Protein AF-0000000065770209 (afdb_homodimer)

Solvent-accessible surface area (backbone atoms only — not comparable to full-atom values): 9488 Å² total; per-residue (Å²): 124,59,68,25,22,40,38,38,41,38,32,55,50,50,65,96,37,58,35,55,63,48,49,41,53,53,37,51,76,58,67,29,21,33,38,28,30,70,43,94,86,52,30,37,40,33,39,41,34,35,47,39,68,48,50,34,50,50,54,34,45,60,64,46,53,40,90,75,30,47,51,38,35,38,40,39,37,54,46,73,54,78,81,84,52,90,46,56,42,79,48,127,125,59,68,25,22,40,39,37,40,38,32,56,50,51,63,95,37,57,36,54,62,48,49,42,52,53,36,49,73,59,66,29,22,32,38,28,30,70,45,95,86,54,30,37,38,36,40,41,33,35,46,40,68,47,49,34,50,50,52,34,44,60,62,46,53,41,91,76,28,47,51,38,34,38,40,39,35,54,45,74,54,77,80,84,54,92,46,55,43,78,50,128

Nearest PDB structures (foldseek):
  4ojh-assembly2_B  TM=9.919E-01  e=3.144E-13  Saccharolobus solfataricus P2
  4oj3-assembly1_A  TM=9.930E-01  e=3.572E-13  Saccharolobus solfataricus P2
  4oj3-assembly2_B  TM=9.935E-01  e=3.572E-13  Saccharolobus solfataricus P2
  4oj1-assembly1_A  TM=9.925E-01  e=6.341E-13  Saccharolobus solfataricus P2
  3br8-assembly1_A  TM=9.627E-01  e=1.986E-11  unclassified

Foldseek 3Di:
DDKWKKKKKWDFQQPPQCQQVQLQVLCVVLVKWWEWEADPVGIIMTIIIDDPVSVVVSVVQSCCTDPPTDTDDMDMDIGGHDVPTDGYYYDD/DDKWKKKKKWDFQQPPQCQQVQLQVLCVVLVKWWEWEADPVGIIMTIIIDDPVSVVVSVVQSCCTDPPTDTDDMDMDIGGHDVPTDGYYYDD

Secondary structure (DSSP, 8-state):
--EEEEEEEEEEE-SSS-HHHHHHHHHHHTT-EEEEEE-TTS-EEEEEEEEHHHHHHHHHHHTT-STT-EEEEEEEEEEE-----SSEEE--/--EEEEEEEEEEE-SSS-HHHHHHHHHHHTT-EEEEEE-TTS-EEEEEEEEHHHHHHHHHHHTT-STT-EEEEEEEEEEE-----SSEEE--

InterPro domains:
  IPR001792 Acylphosphatase-like domain [PF00708] (7-90)
  IPR001792 Acylphosphatase-like domain [PS51160] (5-92)
  IPR017968 Acylphosphatase, conserved site [PS00150] (10-20)
  IPR017968 Acylphosphatase, conserved site [PS00151] (34-50)
  IPR020456 Acylphosphatase [PR00112] (5-20)
  IPR020456 Acylphosphatase [PR00112] (26-51)
  IPR020456 Acylphosphatase [PTHR47268] (3-90)
  IPR036046 Acylphosphatase-like domain superfamily [SSF54975] (3-91)

pLDDT: mean 96.73, std 3.79, range [67.5, 98.88]

Radius of gyration: 15.88 Å; Cα contacts (8 Å, |Δi|>4): 467; chains: 2; bounding box: 40×44×35 Å

Sequence (184 aa):
MGLKQVQLFVRGRVQGVFFRASTQREAKRLGLTGWVKNRSDGSVEVLAEGEEDELKELIAWANRGPSAARVERVDVRWRGFSGDFFDFRITDMGLKQVQLFVRGRVQGVFFRASTQREAKRLGLTGWVKNRSDGSVEVLAEGEEDELKELIAWANRGPSAARVERVDVRWRGFSGDFFDFRITD

Structure (mmCIF, N/CA/C/O backbone):
data_AF-0000000065770209-model_v1
#
loop_
_entity.id
_entity.type
_entity.pdbx_description
1 polymer Acylphosphatase
#
loop_
_atom_site.group_PDB
_atom_site.id
_atom_site.type_symbol
_atom_site.label_atom_id
_atom_site.label_alt_id
_atom_site.label_comp_id
_atom_site.label_asym_id
_atom_site.label_entity_id
_atom_site.label_seq_id
_atom_site.pdbx_PDB_ins_code
_atom_site.Cartn_x
_atom_site.Cartn_y
_atom_site.Cartn_z
_atom_site.occupancy
_atom_site.B_iso_or_equiv
_atom_site.auth_seq_id
_atom_site.auth_comp_id
_atom_site.auth_asym_id
_atom_site.auth_atom_id
_atom_site.pdbx_PDB_model_num
ATOM 1 N N . MET A 1 1 ? -11.766 -12.016 7.473 1 67.5 1 MET A N 1
ATOM 2 C CA . MET A 1 1 ? -11.523 -11.375 6.184 1 67.5 1 MET A CA 1
ATOM 3 C C . MET A 1 1 ? -11.133 -12.406 5.125 1 67.5 1 MET A C 1
ATOM 5 O O . MET A 1 1 ? -10.594 -13.461 5.453 1 67.5 1 MET A O 1
ATOM 9 N N . GLY A 1 2 ? -11.672 -12.414 3.904 1 87.88 2 GLY A N 1
ATOM 10 C CA . GLY A 1 2 ? -11.758 -13.469 2.912 1 87.88 2 GLY A CA 1
ATOM 11 C C . GLY A 1 2 ? -10.539 -13.531 2.006 1 87.88 2 GLY A C 1
ATOM 12 O O . GLY A 1 2 ? -9.609 -12.734 2.146 1 87.88 2 GLY A O 1
ATOM 13 N N . LEU A 1 3 ? -10.492 -14.516 1.182 1 96.94 3 LEU A N 1
ATOM 14 C CA . LEU A 1 3 ? -9.445 -14.719 0.187 1 96.94 3 LEU A CA 1
ATOM 15 C C . LEU A 1 3 ? -9.484 -13.633 -0.878 1 96.94 3 LEU A C 1
ATOM 17 O O . LEU A 1 3 ? -10.555 -13.312 -1.403 1 96.94 3 LEU A O 1
ATOM 21 N N . LYS A 1 4 ? -8.305 -12.984 -1.125 1 97.38 4 LYS A N 1
ATOM 22 C CA . LYS A 1 4 ? -8.18 -11.922 -2.121 1 97.38 4 LYS A CA 1
ATOM 23 C C . LYS A 1 4 ? -6.879 -12.055 -2.906 1 97.38 4 LYS A C 1
ATOM 25 O O . LYS A 1 4 ? -6.105 -12.984 -2.682 1 97.38 4 LYS A O 1
ATOM 30 N N . GLN A 1 5 ? -6.805 -11.258 -3.889 1 98.19 5 GLN A N 1
ATOM 31 C CA . GLN A 1 5 ? -5.582 -11.109 -4.672 1 98.19 5 GLN A CA 1
ATOM 32 C C . GLN A 1 5 ? -5.16 -9.641 -4.754 1 98.19 5 GLN A C 1
ATOM 34 O O . GLN A 1 5 ? -6.008 -8.75 -4.863 1 98.19 5 GLN A O 1
ATOM 39 N N . VAL A 1 6 ? -3.857 -9.391 -4.715 1 98.38 6 VAL A N 1
ATOM 40 C CA . VAL A 1 6 ? -3.35 -8.039 -4.93 1 98.38 6 VAL A CA 1
ATOM 41 C C . VAL A 1 6 ? -2.254 -8.062 -5.992 1 98.38 6 VAL A C 1
ATOM 43 O O . VAL A 1 6 ? -1.478 -9.016 -6.074 1 98.38 6 VAL A O 1
ATOM 46 N N . GLN A 1 7 ? -2.254 -7.07 -6.754 1 98.75 7 GLN A N 1
ATOM 47 C CA . GLN A 1 7 ? -1.153 -6.766 -7.664 1 98.75 7 GLN A CA 1
ATOM 48 C C . GLN A 1 7 ? -0.414 -5.504 -7.23 1 98.75 7 GLN A C 1
ATOM 50 O O . GLN A 1 7 ? -1.026 -4.449 -7.055 1 98.75 7 GLN A O 1
ATOM 55 N N . LEU A 1 8 ? 0.867 -5.625 -6.992 1 98.69 8 LEU A N 1
ATOM 56 C CA . LEU A 1 8 ? 1.708 -4.516 -6.547 1 98.69 8 LEU A CA 1
ATOM 57 C C . LEU A 1 8 ? 2.715 -4.133 -7.625 1 98.69 8 LEU A C 1
ATOM 59 O O . LEU A 1 8 ? 3.285 -5 -8.289 1 98.69 8 LEU A O 1
ATOM 63 N N . PHE A 1 9 ? 2.91 -2.879 -7.805 1 98.5 9 PHE A N 1
ATOM 64 C CA . PHE A 1 9 ? 4.039 -2.342 -8.555 1 98.5 9 PHE A CA 1
ATOM 65 C C . PHE A 1 9 ? 4.906 -1.46 -7.664 1 98.5 9 PHE A C 1
ATOM 67 O O . PHE A 1 9 ? 4.449 -0.429 -7.164 1 98.5 9 PHE A O 1
ATOM 74 N N . VAL A 1 10 ? 6.133 -1.89 -7.477 1 98.56 10 VAL A N 1
ATOM 75 C CA . VAL A 1 10 ? 7.047 -1.219 -6.555 1 98.56 10 VAL A CA 1
ATOM 76 C C . VAL A 1 10 ? 8.141 -0.501 -7.344 1 98.56 10 VAL A C 1
ATOM 78 O O . VAL A 1 10 ? 8.773 -1.096 -8.219 1 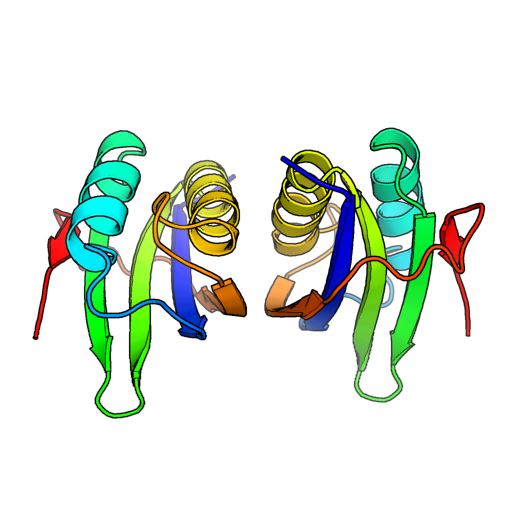98.56 10 VAL A O 1
ATOM 81 N N . ARG A 1 11 ? 8.352 0.817 -7.066 1 98.44 11 ARG A N 1
ATOM 82 C CA . ARG A 1 11 ? 9.352 1.63 -7.762 1 98.44 11 ARG A CA 1
ATOM 83 C C . ARG A 1 11 ? 10.32 2.268 -6.777 1 98.44 11 ARG A C 1
ATOM 85 O O . ARG A 1 11 ? 9.969 2.514 -5.621 1 98.44 11 ARG A O 1
ATOM 92 N N . GLY A 1 12 ? 11.508 2.711 -7.344 1 97.5 12 GLY A N 1
ATOM 93 C CA . GLY A 1 12 ? 12.641 3.23 -6.59 1 97.5 12 GLY A CA 1
ATOM 94 C C . GLY A 1 12 ? 13.93 2.484 -6.859 1 97.5 12 GLY A C 1
ATOM 95 O O . GLY A 1 12 ? 14.18 2.053 -7.984 1 97.5 12 GLY A O 1
ATOM 96 N N . ARG A 1 13 ? 14.805 2.469 -5.852 1 97 13 ARG A N 1
ATOM 97 C CA . ARG A 1 13 ? 15.938 1.55 -5.902 1 97 13 ARG A CA 1
ATOM 98 C C . ARG A 1 13 ? 15.523 0.152 -5.449 1 97 13 ARG A C 1
ATOM 100 O O . ARG A 1 13 ? 15.711 -0.207 -4.285 1 97 13 ARG A O 1
ATOM 107 N N . VAL A 1 14 ? 15.031 -0.616 -6.383 1 97.5 14 VAL A N 1
ATOM 108 C CA . VAL A 1 14 ? 14.398 -1.871 -5.992 1 97.5 14 VAL A CA 1
ATOM 109 C C . VAL A 1 14 ? 14.984 -3.021 -6.805 1 97.5 14 VAL A C 1
ATOM 111 O O . VAL A 1 14 ? 14.57 -4.172 -6.652 1 97.5 14 VAL A O 1
ATOM 114 N N . GLN A 1 15 ? 15.781 -2.695 -7.734 1 93.69 15 GLN A N 1
ATOM 115 C CA . GLN A 1 15 ? 16.547 -3.729 -8.43 1 93.69 15 GLN A CA 1
ATOM 116 C C . GLN A 1 15 ? 17.984 -3.752 -7.957 1 93.69 15 GLN A C 1
ATOM 118 O O . GLN A 1 15 ? 18.531 -2.725 -7.531 1 93.69 15 GLN A O 1
ATOM 123 N N . GLY A 1 16 ? 18.562 -5.023 -8.062 1 94.69 16 GLY A N 1
ATOM 124 C CA . GLY A 1 16 ? 19.938 -5.172 -7.602 1 94.69 16 GLY A CA 1
ATOM 125 C C . GLY A 1 16 ? 20.062 -5.207 -6.086 1 94.69 16 GLY A C 1
ATOM 126 O O . GLY A 1 16 ? 21.156 -5.047 -5.543 1 94.69 16 GLY A O 1
ATOM 127 N N . VAL A 1 17 ? 18.953 -5.363 -5.41 1 97.12 17 VAL A N 1
ATOM 128 C CA . VAL A 1 17 ? 18.953 -5.324 -3.953 1 97.12 17 VAL A CA 1
ATOM 129 C C . VAL A 1 17 ? 18.25 -6.555 -3.4 1 97.12 17 VAL A C 1
ATOM 131 O O . VAL A 1 17 ? 17.625 -6.492 -2.332 1 97.12 17 VAL A O 1
ATOM 134 N N . PHE A 1 18 ? 18.078 -7.684 -4.152 1 96.75 18 PHE A N 1
ATOM 135 C CA . PHE A 1 18 ? 17.484 -8.961 -3.775 1 96.75 18 PHE A CA 1
ATOM 136 C C . PHE A 1 18 ? 16 -8.781 -3.432 1 96.75 18 PHE A C 1
ATOM 138 O O . PHE A 1 18 ? 15.492 -9.438 -2.521 1 96.75 18 PHE A O 1
ATOM 145 N N . PHE A 1 19 ? 15.344 -7.887 -4.109 1 98.25 19 PHE A N 1
ATOM 146 C CA . PHE A 1 19 ? 13.938 -7.621 -3.834 1 98.25 19 PHE A CA 1
ATOM 147 C C . PHE A 1 19 ? 13.086 -8.852 -4.109 1 98.25 19 PHE A C 1
ATOM 149 O O . PHE A 1 19 ? 12.195 -9.188 -3.322 1 98.25 19 PHE A O 1
ATOM 156 N N . ARG A 1 20 ? 13.367 -9.484 -5.227 1 98.5 20 ARG A N 1
ATOM 157 C CA . ARG A 1 20 ? 12.57 -10.641 -5.6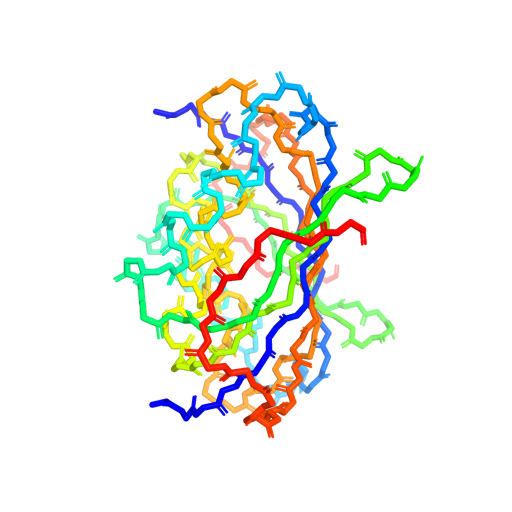13 1 98.5 20 ARG A CA 1
ATOM 158 C C . ARG A 1 20 ? 12.695 -11.766 -4.586 1 98.5 20 ARG A C 1
ATOM 160 O O . ARG A 1 20 ? 11.695 -12.32 -4.137 1 98.5 20 ARG A O 1
ATOM 167 N N . ALA A 1 21 ? 13.891 -12.062 -4.227 1 98.25 21 ALA A N 1
ATOM 168 C CA . ALA A 1 21 ? 14.125 -13.133 -3.268 1 98.25 21 ALA A CA 1
ATOM 169 C C . ALA A 1 21 ? 13.484 -12.82 -1.92 1 98.25 21 ALA A C 1
ATOM 171 O O . ALA A 1 21 ? 12.883 -13.695 -1.288 1 98.25 21 ALA A O 1
ATOM 172 N N . SER A 1 22 ? 13.609 -11.578 -1.46 1 98.5 22 SER A N 1
ATOM 173 C CA . SER A 1 22 ? 13.039 -11.148 -0.19 1 98.5 22 SER A CA 1
ATOM 174 C C . SER A 1 22 ? 11.516 -11.188 -0.23 1 98.5 22 SER A C 1
ATOM 176 O O . SER A 1 22 ? 10.875 -11.57 0.751 1 98.5 22 SER A O 1
ATOM 178 N N . THR A 1 23 ? 10.938 -10.734 -1.374 1 98.56 23 THR A N 1
ATOM 179 C CA . THR A 1 23 ? 9.492 -10.812 -1.546 1 98.56 23 THR A CA 1
ATOM 180 C C . THR A 1 23 ? 9.008 -12.25 -1.425 1 98.56 23 THR A C 1
ATOM 182 O O . THR A 1 23 ? 8.016 -12.523 -0.751 1 98.56 23 THR A O 1
ATOM 185 N N . GLN A 1 24 ? 9.711 -13.117 -2.068 1 98.75 24 GLN A N 1
ATOM 186 C CA . GLN A 1 24 ? 9.336 -14.531 -2.016 1 98.75 24 GLN A CA 1
ATOM 187 C C . GLN A 1 24 ? 9.359 -15.055 -0.583 1 98.75 24 GLN A C 1
ATOM 189 O O . GLN A 1 24 ? 8.43 -15.734 -0.15 1 98.75 24 GLN A O 1
ATOM 194 N N . ARG A 1 25 ? 10.383 -14.758 0.131 1 98.56 25 ARG A N 1
ATOM 195 C CA . ARG A 1 25 ? 10.508 -15.188 1.521 1 98.56 25 ARG A CA 1
ATOM 196 C C . ARG A 1 25 ? 9.352 -14.656 2.363 1 98.56 25 ARG A C 1
ATOM 198 O O . ARG A 1 25 ? 8.75 -15.406 3.135 1 98.56 25 ARG A O 1
ATOM 205 N N . GLU A 1 26 ? 9.07 -13.406 2.252 1 98.31 26 GLU A N 1
ATOM 206 C CA . GLU A 1 26 ? 7.996 -12.789 3.014 1 98.31 26 GLU A CA 1
ATOM 207 C C . GLU A 1 26 ? 6.645 -13.391 2.652 1 98.31 26 GLU A C 1
ATOM 209 O O . GLU A 1 26 ? 5.84 -13.703 3.533 1 98.31 26 GLU A O 1
ATOM 214 N N . ALA A 1 27 ? 6.391 -13.531 1.361 1 98.75 27 ALA A N 1
ATOM 215 C CA . ALA A 1 27 ? 5.125 -14.094 0.891 1 98.75 27 ALA A CA 1
ATOM 216 C C . ALA A 1 27 ? 4.926 -15.516 1.406 1 98.75 27 ALA A C 1
ATOM 218 O O . ALA A 1 27 ? 3.836 -15.867 1.86 1 98.75 27 ALA A O 1
ATOM 219 N N . LYS A 1 28 ? 5.918 -16.281 1.354 1 98.75 28 LYS A N 1
ATOM 220 C CA . LYS A 1 28 ? 5.836 -17.656 1.84 1 98.75 28 LYS A CA 1
ATOM 221 C C . LYS A 1 28 ? 5.617 -17.703 3.35 1 98.75 28 LYS A C 1
ATOM 223 O O . LYS A 1 28 ? 4.828 -18.5 3.848 1 98.75 28 LYS A O 1
ATOM 228 N N . ARG A 1 29 ? 6.309 -16.891 4.078 1 98.56 29 ARG A N 1
ATOM 229 C CA . ARG A 1 29 ? 6.125 -16.781 5.523 1 98.56 29 ARG A CA 1
ATOM 230 C C . ARG A 1 29 ? 4.668 -16.484 5.867 1 98.56 29 ARG A C 1
ATOM 232 O O . ARG A 1 29 ? 4.145 -17 6.859 1 98.56 29 ARG A O 1
ATOM 239 N N . LEU A 1 30 ? 4.031 -15.734 5.039 1 98.12 30 LEU A N 1
ATOM 240 C CA . LEU A 1 30 ? 2.658 -15.297 5.266 1 98.12 30 LEU A CA 1
ATOM 241 C C . LEU A 1 30 ? 1.661 -16.297 4.707 1 98.12 30 LEU A C 1
ATOM 243 O O . LEU A 1 30 ? 0.449 -16.125 4.852 1 98.12 30 LEU A O 1
ATOM 247 N N . GLY A 1 31 ? 2.184 -17.312 4.047 1 98.5 31 GLY A N 1
ATOM 248 C CA . GLY A 1 31 ? 1.323 -18.344 3.488 1 98.5 31 GLY A CA 1
ATOM 249 C C . GLY A 1 31 ? 0.642 -17.922 2.201 1 98.5 31 GLY A C 1
ATOM 250 O O . GLY A 1 31 ? -0.433 -18.422 1.866 1 98.5 31 GLY A O 1
ATOM 251 N N . LEU A 1 32 ? 1.213 -17.016 1.5 1 98.69 32 LEU A N 1
ATOM 252 C CA . LEU A 1 32 ? 0.624 -16.484 0.277 1 98.69 32 LEU A CA 1
ATOM 253 C C . LEU A 1 32 ? 1.167 -17.203 -0.949 1 98.69 32 LEU A C 1
ATOM 255 O O . LEU A 1 32 ? 2.266 -17.766 -0.909 1 98.69 32 LEU A O 1
ATOM 259 N N . THR A 1 33 ? 0.368 -17.172 -1.974 1 98.88 33 THR A N 1
ATOM 260 C CA . THR A 1 33 ? 0.79 -17.734 -3.254 1 98.88 33 THR A CA 1
ATOM 261 C C . THR A 1 33 ? 0.801 -16.656 -4.336 1 98.88 33 THR A C 1
ATOM 263 O O . THR A 1 33 ? 0.253 -15.57 -4.141 1 98.88 33 THR A O 1
ATOM 266 N N . GLY A 1 34 ? 1.497 -16.891 -5.477 1 98.81 34 GLY A N 1
ATOM 267 C CA . GLY A 1 34 ? 1.629 -15.914 -6.543 1 98.81 34 GLY A CA 1
ATOM 268 C C . GLY A 1 34 ? 3.031 -15.836 -7.117 1 98.81 34 GLY A C 1
ATOM 269 O O . GLY A 1 34 ? 3.707 -16.859 -7.254 1 98.81 34 GLY A O 1
ATOM 270 N N . TRP A 1 35 ? 3.432 -14.594 -7.535 1 98.88 35 TRP A N 1
ATOM 271 C CA . TRP A 1 35 ? 4.766 -14.477 -8.117 1 98.88 35 TRP A CA 1
ATOM 272 C C . TRP A 1 35 ? 5.289 -13.047 -7.996 1 98.88 35 TRP A C 1
ATOM 274 O O . TRP A 1 35 ? 4.523 -12.125 -7.715 1 98.88 35 TRP A O 1
ATOM 284 N N . VAL A 1 36 ? 6.578 -12.93 -8.117 1 98.81 36 VAL A N 1
ATOM 285 C CA . VAL A 1 36 ? 7.27 -11.648 -8.188 1 98.81 36 VAL A CA 1
ATOM 286 C C . VAL A 1 36 ? 8.195 -11.625 -9.406 1 98.81 36 VAL A C 1
ATOM 288 O O . VAL A 1 36 ? 8.805 -12.641 -9.742 1 98.81 36 VAL A O 1
ATOM 291 N N . LYS A 1 37 ? 8.312 -10.531 -10.008 1 98.44 37 LYS A N 1
ATOM 292 C CA . LYS A 1 37 ? 9.227 -10.391 -11.141 1 98.44 37 LYS A CA 1
ATOM 293 C C . LYS A 1 37 ? 9.727 -8.953 -11.273 1 98.44 37 LYS A C 1
ATOM 295 O O . LYS A 1 37 ? 9.062 -8.016 -10.82 1 98.44 37 LYS A O 1
ATOM 300 N N . ASN A 1 38 ? 10.836 -8.805 -11.953 1 97.88 38 ASN A N 1
ATOM 301 C CA . ASN A 1 38 ? 11.32 -7.496 -12.375 1 97.88 38 ASN A CA 1
ATOM 302 C C . ASN A 1 38 ? 10.688 -7.07 -13.695 1 97.88 38 ASN A C 1
ATOM 304 O O . ASN A 1 38 ? 10.523 -7.887 -14.602 1 97.88 38 ASN A O 1
ATOM 308 N N . ARG A 1 39 ? 10.375 -5.824 -13.789 1 97.62 39 ARG A N 1
ATOM 309 C CA . ARG A 1 39 ? 9.883 -5.27 -15.039 1 97.62 39 ARG A CA 1
ATOM 310 C C . ARG A 1 39 ? 10.984 -4.527 -15.781 1 97.62 39 ARG A C 1
ATOM 312 O O . ARG A 1 39 ? 11.945 -4.051 -15.172 1 97.62 39 ARG A O 1
ATOM 319 N N . SER A 1 40 ? 10.758 -4.355 -17.094 1 96.06 40 SER A N 1
ATOM 320 C CA . SER A 1 40 ? 11.766 -3.713 -17.938 1 96.06 40 SER A CA 1
ATOM 321 C C . SER A 1 40 ? 11.867 -2.223 -17.625 1 96.06 40 SER A C 1
ATOM 323 O O . SER A 1 40 ? 12.883 -1.588 -17.938 1 96.06 40 SER A O 1
ATOM 325 N N . ASP A 1 41 ? 10.859 -1.676 -16.969 1 96.38 41 ASP A N 1
ATOM 326 C CA . ASP A 1 41 ? 10.867 -0.25 -16.656 1 96.38 41 ASP A CA 1
ATOM 327 C C . ASP A 1 41 ? 11.57 0.015 -15.328 1 96.38 41 ASP A C 1
ATOM 329 O O . ASP A 1 41 ? 11.555 1.139 -14.82 1 96.38 41 ASP A O 1
ATOM 333 N N . GLY A 1 42 ? 12.125 -0.992 -14.758 1 96.31 42 GLY A N 1
ATOM 334 C CA . GLY A 1 42 ? 12.898 -0.842 -13.531 1 96.31 42 GLY A CA 1
ATOM 335 C C . GLY A 1 42 ? 12.086 -1.119 -12.281 1 96.31 42 GLY A C 1
ATOM 336 O O . GLY A 1 42 ? 12.625 -1.098 -11.172 1 96.31 42 GLY A O 1
ATOM 337 N N . SER A 1 43 ? 10.812 -1.388 -12.406 1 97.62 43 SER A N 1
ATOM 338 C CA . SER A 1 43 ? 9.977 -1.675 -11.25 1 97.62 43 SER A CA 1
ATOM 339 C C . SER A 1 43 ? 9.938 -3.17 -10.945 1 97.62 43 SER A C 1
ATOM 341 O O . SER A 1 43 ? 10.438 -3.979 -11.734 1 97.62 43 SER A O 1
ATOM 343 N N . VAL A 1 44 ? 9.422 -3.451 -9.734 1 98.5 44 VAL A N 1
ATOM 344 C CA . VAL A 1 44 ? 9.117 -4.824 -9.344 1 98.5 44 VAL A CA 1
ATOM 345 C C . VAL A 1 44 ? 7.605 -5.027 -9.32 1 98.5 44 VAL A C 1
ATOM 347 O O . VAL A 1 44 ? 6.863 -4.191 -8.797 1 98.5 44 VAL A O 1
ATOM 350 N N . GLU A 1 45 ? 7.215 -6.066 -9.93 1 98.81 45 GLU A N 1
ATOM 351 C CA . GLU A 1 45 ? 5.801 -6.434 -9.93 1 98.81 45 GLU A CA 1
ATOM 352 C C . GLU A 1 45 ? 5.555 -7.668 -9.062 1 98.81 45 GLU A C 1
ATOM 354 O O . GLU A 1 45 ? 6.32 -8.633 -9.109 1 98.81 45 GLU A O 1
ATOM 359 N N . VAL A 1 46 ? 4.543 -7.633 -8.242 1 98.81 46 VAL A N 1
ATOM 360 C CA . VAL A 1 46 ? 4.148 -8.742 -7.387 1 98.81 46 VAL A CA 1
ATOM 361 C C . VAL A 1 46 ? 2.672 -9.07 -7.613 1 98.81 46 VAL A C 1
ATOM 363 O O . VAL A 1 46 ? 1.827 -8.172 -7.629 1 98.81 46 VAL A O 1
ATOM 366 N N . LEU A 1 47 ? 2.326 -10.312 -7.887 1 98.81 47 LEU A N 1
ATOM 367 C CA . LEU A 1 47 ? 0.967 -10.844 -7.812 1 98.81 47 LEU A CA 1
ATOM 368 C C . LEU A 1 47 ? 0.845 -11.883 -6.703 1 98.81 47 LEU A C 1
ATOM 370 O O . LEU A 1 47 ? 1.505 -12.922 -6.746 1 98.81 47 LEU A O 1
ATOM 374 N N . ALA A 1 48 ? 0.03 -11.531 -5.719 1 98.81 48 ALA A N 1
ATOM 375 C CA . ALA A 1 48 ? -0.087 -12.406 -4.555 1 98.81 48 ALA A CA 1
ATOM 376 C C . ALA A 1 48 ? -1.551 -12.656 -4.207 1 98.81 48 ALA A C 1
ATOM 378 O O . ALA A 1 48 ? -2.4 -11.789 -4.391 1 98.81 48 ALA A O 1
ATOM 379 N N . GLU A 1 49 ? -1.828 -13.781 -3.672 1 98.5 49 GLU A N 1
ATOM 380 C CA . GLU A 1 49 ? -3.188 -14.086 -3.236 1 98.5 49 GLU A CA 1
ATOM 381 C C . GLU A 1 49 ? -3.186 -14.922 -1.96 1 98.5 49 GLU A C 1
ATOM 383 O O . GLU A 1 49 ? -2.219 -15.633 -1.681 1 98.5 49 GLU A O 1
ATOM 388 N N . GLY A 1 50 ? -4.238 -14.781 -1.17 1 98.25 50 GLY A N 1
ATOM 389 C CA . GLY A 1 50 ? -4.434 -15.422 0.12 1 98.25 50 GLY A CA 1
ATOM 390 C C . GLY A 1 50 ? -5.367 -14.656 1.035 1 98.25 50 GLY A C 1
ATOM 391 O O . GLY A 1 50 ? -6.289 -13.984 0.567 1 98.25 50 GLY A O 1
ATOM 392 N N . GLU A 1 51 ? -5.184 -14.891 2.312 1 97.62 51 GLU A N 1
ATOM 393 C CA . GLU A 1 51 ? -6.02 -14.188 3.279 1 97.62 51 GLU A CA 1
ATOM 394 C C . GLU A 1 51 ? -5.738 -12.688 3.264 1 97.62 51 GLU A C 1
ATOM 396 O O . GLU A 1 51 ? -4.578 -12.266 3.229 1 97.62 51 GLU A O 1
ATOM 401 N N . GLU A 1 52 ? -6.809 -11.93 3.293 1 95.12 52 GLU A N 1
ATOM 402 C CA . GLU A 1 52 ? -6.746 -10.477 3.172 1 95.12 52 GLU A CA 1
ATOM 403 C C . GLU A 1 52 ? -5.75 -9.883 4.164 1 95.12 52 GLU A C 1
ATOM 405 O O . GLU A 1 52 ? -4.969 -9 3.812 1 95.12 52 GLU A O 1
ATOM 410 N N . ASP A 1 53 ? -5.75 -10.297 5.395 1 94.31 53 ASP A N 1
ATOM 411 C CA . ASP A 1 53 ? -4.871 -9.75 6.426 1 94.31 53 ASP A CA 1
ATOM 412 C C . ASP A 1 53 ? -3.404 -10.016 6.102 1 94.31 53 ASP A C 1
ATOM 414 O O . ASP A 1 53 ? -2.539 -9.188 6.379 1 94.31 53 ASP A O 1
ATOM 418 N N . GLU A 1 54 ? -3.135 -11.164 5.613 1 97.38 54 GLU A N 1
ATOM 419 C CA . GLU A 1 54 ? -1.771 -11.5 5.207 1 97.38 54 GLU A CA 1
ATOM 420 C C . GLU A 1 54 ? -1.333 -10.664 4.012 1 97.38 54 GLU A C 1
ATOM 422 O O . GLU A 1 54 ? -0.162 -10.297 3.9 1 97.38 54 GLU A O 1
ATOM 427 N N . LEU A 1 55 ? -2.287 -10.438 3.115 1 97.56 55 LEU A N 1
ATOM 428 C CA . LEU A 1 55 ? -1.981 -9.57 1.984 1 97.56 55 LEU A CA 1
ATOM 429 C C . LEU A 1 55 ? -1.646 -8.164 2.457 1 97.56 55 LEU A C 1
ATOM 431 O O . LEU A 1 55 ? -0.738 -7.523 1.922 1 97.56 55 LEU A O 1
ATOM 435 N N . LYS A 1 56 ? -2.318 -7.68 3.428 1 94.62 56 LYS A N 1
ATOM 436 C CA . LYS A 1 56 ? -2.033 -6.367 3.996 1 94.62 56 LYS A CA 1
ATOM 437 C C . LYS A 1 56 ? -0.635 -6.32 4.605 1 94.62 56 LYS A C 1
ATOM 439 O O . LYS A 1 56 ? 0.065 -5.312 4.496 1 94.62 56 LYS A O 1
ATOM 444 N N . GLU A 1 57 ? -0.292 -7.359 5.207 1 95.62 57 GLU A N 1
ATOM 445 C CA . GLU A 1 57 ? 1.06 -7.445 5.754 1 95.62 57 GLU A CA 1
ATOM 446 C C . GLU A 1 57 ? 2.107 -7.395 4.645 1 95.62 57 GLU A C 1
ATOM 448 O O . GLU A 1 57 ? 3.146 -6.75 4.797 1 95.62 57 GLU A O 1
ATOM 453 N N . LEU A 1 58 ? 1.859 -8.086 3.561 1 98 58 LEU A N 1
ATOM 454 C CA . LEU A 1 58 ? 2.787 -8.055 2.436 1 98 58 LEU A CA 1
ATOM 455 C C . LEU A 1 58 ? 2.902 -6.645 1.864 1 98 58 LEU A C 1
ATOM 457 O O . LEU A 1 58 ? 3.996 -6.203 1.503 1 98 58 LEU A O 1
ATOM 461 N N . ILE A 1 59 ? 1.742 -5.969 1.747 1 97.62 59 ILE A N 1
ATOM 462 C CA . ILE A 1 59 ? 1.724 -4.598 1.251 1 97.62 59 ILE A CA 1
ATOM 463 C C . ILE A 1 59 ? 2.578 -3.711 2.154 1 97.62 59 ILE A C 1
ATOM 465 O O . ILE A 1 59 ? 3.393 -2.922 1.67 1 97.62 59 ILE A O 1
ATOM 469 N N . ALA A 1 60 ? 2.393 -3.832 3.467 1 94.81 60 ALA A N 1
ATOM 470 C CA . ALA A 1 60 ? 3.189 -3.064 4.422 1 94.81 60 ALA A CA 1
ATOM 471 C C . ALA A 1 60 ? 4.68 -3.344 4.238 1 94.81 60 ALA A C 1
ATOM 473 O O . ALA A 1 60 ? 5.492 -2.418 4.219 1 94.81 60 ALA A O 1
ATOM 474 N N . TRP A 1 61 ? 5.043 -4.535 4.09 1 95.88 61 TRP A N 1
ATOM 475 C CA . TRP A 1 61 ? 6.434 -4.926 3.891 1 95.88 61 TRP A CA 1
ATOM 476 C C . TRP A 1 61 ? 6.988 -4.328 2.604 1 95.88 61 TRP A C 1
ATOM 478 O O . TRP A 1 61 ? 8.125 -3.84 2.578 1 95.88 61 TRP A O 1
ATOM 488 N N . ALA A 1 62 ? 6.188 -4.457 1.493 1 97.25 62 ALA A N 1
ATOM 489 C CA . ALA A 1 62 ? 6.629 -3.994 0.179 1 97.25 62 ALA A CA 1
ATOM 490 C C . ALA A 1 62 ? 6.965 -2.506 0.205 1 97.25 62 ALA A C 1
ATOM 492 O O . ALA A 1 62 ? 7.758 -2.027 -0.612 1 97.25 62 ALA A O 1
ATOM 493 N N . ASN A 1 63 ? 6.402 -1.737 1.108 1 94.44 63 ASN A N 1
ATOM 494 C CA . ASN A 1 63 ? 6.68 -0.312 1.252 1 94.44 63 ASN A CA 1
ATOM 495 C C . ASN A 1 63 ? 8.016 -0.068 1.952 1 94.44 63 ASN A C 1
ATOM 497 O O . ASN A 1 63 ? 8.516 1.056 1.96 1 94.44 63 ASN A O 1
ATOM 501 N N . ARG A 1 64 ? 8.594 -1.033 2.492 1 89.62 64 ARG A N 1
ATOM 502 C CA . ARG A 1 64 ? 9.938 -1.001 3.053 1 89.62 64 ARG A CA 1
ATOM 503 C C . ARG A 1 64 ? 10.938 -1.668 2.113 1 89.62 64 ARG A C 1
ATOM 505 O O . ARG A 1 64 ? 11.898 -1.032 1.664 1 89.62 64 ARG A O 1
ATOM 512 N N . GLY A 1 65 ? 10.531 -2.926 1.828 1 93.56 65 GLY A N 1
ATOM 513 C CA . GLY A 1 65 ? 11.43 -3.768 1.051 1 93.56 65 GLY A CA 1
ATOM 514 C C . GLY A 1 65 ? 12.602 -4.285 1.854 1 93.56 65 GLY A C 1
ATOM 515 O O . GLY A 1 65 ? 12.609 -4.199 3.084 1 93.56 65 GLY A O 1
ATOM 516 N N . PRO A 1 66 ? 13.531 -4.93 1.094 1 95.31 66 PRO A N 1
ATOM 517 C CA . PRO A 1 66 ? 14.75 -5.348 1.79 1 95.31 66 PRO A CA 1
ATOM 518 C C . PRO A 1 66 ? 15.602 -4.164 2.246 1 95.31 66 PRO A C 1
ATOM 520 O O . PRO A 1 66 ? 15.375 -3.031 1.817 1 95.31 66 PRO A O 1
ATOM 523 N N . SER A 1 67 ? 16.531 -4.453 3.111 1 92.69 67 SER A N 1
ATOM 524 C CA . SER A 1 67 ? 17.266 -3.414 3.811 1 92.69 67 SER A CA 1
ATOM 525 C C . SER A 1 67 ? 17.984 -2.496 2.828 1 92.69 67 SER A C 1
ATOM 527 O O . SER A 1 67 ? 18.125 -1.298 3.08 1 92.69 67 SER A O 1
ATOM 529 N N . ALA A 1 68 ? 18.453 -3.016 1.666 1 94.94 68 ALA A N 1
ATOM 530 C CA . ALA A 1 68 ? 19.219 -2.225 0.709 1 94.94 68 ALA A CA 1
ATOM 531 C C . ALA A 1 68 ? 18.297 -1.469 -0.245 1 94.94 68 ALA A C 1
ATOM 533 O O . ALA A 1 68 ? 18.766 -0.693 -1.083 1 94.94 68 ALA A O 1
ATOM 534 N N . ALA A 1 69 ? 17.031 -1.647 -0.074 1 96.5 69 ALA A N 1
ATOM 535 C CA . ALA A 1 69 ? 16.078 -1.034 -0.996 1 96.5 69 ALA A CA 1
ATOM 536 C C . ALA A 1 69 ? 15.695 0.374 -0.541 1 96.5 69 ALA A C 1
ATOM 538 O O . ALA A 1 69 ? 15.82 0.703 0.642 1 96.5 69 ALA A O 1
ATOM 539 N N . ARG A 1 70 ? 15.359 1.248 -1.41 1 95.38 70 ARG A N 1
ATOM 540 C CA . ARG A 1 70 ? 14.68 2.52 -1.191 1 95.38 70 ARG A CA 1
ATOM 541 C C . ARG A 1 70 ? 13.406 2.607 -2.021 1 95.38 70 ARG A C 1
ATOM 543 O O . ARG A 1 70 ? 13.453 2.922 -3.213 1 95.38 70 ARG A O 1
ATOM 550 N N . VAL A 1 71 ? 12.266 2.395 -1.366 1 97.06 71 VAL A N 1
ATOM 551 C CA . VAL A 1 71 ? 10.984 2.379 -2.061 1 97.06 71 VAL A CA 1
ATOM 552 C C . VAL A 1 71 ? 10.43 3.799 -2.148 1 97.06 71 VAL A C 1
ATOM 554 O O . VAL A 1 71 ? 10.312 4.492 -1.136 1 97.06 71 VAL A O 1
ATOM 557 N N . GLU A 1 72 ? 10.078 4.207 -3.35 1 97.12 72 GLU A N 1
ATOM 558 C CA . GLU A 1 72 ? 9.578 5.559 -3.586 1 97.12 72 GLU A CA 1
ATOM 559 C C . GLU A 1 72 ? 8.078 5.551 -3.877 1 97.12 72 GLU A C 1
ATOM 561 O O . GLU A 1 72 ? 7.383 6.527 -3.592 1 97.12 72 GLU A O 1
ATOM 566 N N . ARG A 1 73 ? 7.578 4.5 -4.477 1 97.69 73 ARG A N 1
ATOM 567 C CA . ARG A 1 73 ? 6.18 4.402 -4.875 1 97.69 73 ARG A CA 1
ATOM 568 C C . ARG A 1 73 ? 5.711 2.949 -4.883 1 97.69 73 ARG A C 1
ATOM 570 O O . ARG A 1 73 ? 6.445 2.059 -5.312 1 97.69 73 ARG A O 1
ATOM 577 N N . VAL A 1 74 ? 4.5 2.723 -4.461 1 98.38 74 VAL A N 1
ATOM 578 C CA . VAL A 1 74 ? 3.838 1.426 -4.574 1 98.38 74 VAL A CA 1
ATOM 579 C C . VAL A 1 74 ? 2.406 1.617 -5.07 1 98.38 74 VAL A C 1
ATOM 581 O O . VAL A 1 74 ? 1.62 2.342 -4.453 1 98.38 74 VAL A O 1
ATOM 584 N N . ASP A 1 75 ? 2.092 1.019 -6.156 1 98.12 75 ASP A N 1
ATOM 585 C CA . ASP A 1 75 ? 0.719 0.928 -6.641 1 98.12 75 ASP A CA 1
ATOM 586 C C . ASP A 1 75 ? 0.08 -0.398 -6.234 1 98.12 75 ASP A C 1
ATOM 588 O O . ASP A 1 75 ? 0.571 -1.468 -6.602 1 98.12 75 ASP A O 1
ATOM 592 N N . VAL A 1 76 ? -0.947 -0.294 -5.52 1 98.5 76 VAL A N 1
ATOM 593 C CA . VAL A 1 76 ? -1.654 -1.472 -5.027 1 98.5 76 VAL A CA 1
ATOM 594 C C . VAL A 1 76 ? -2.996 -1.605 -5.742 1 98.5 76 VAL A C 1
ATOM 596 O O . VAL A 1 76 ? -3.801 -0.671 -5.742 1 98.5 76 VAL A O 1
ATOM 599 N N . ARG A 1 77 ? -3.227 -2.754 -6.348 1 98.12 77 ARG A N 1
ATOM 600 C CA . ARG A 1 77 ? -4.512 -3.064 -6.973 1 98.12 77 ARG A CA 1
ATOM 601 C C . ARG A 1 77 ? -5.113 -4.332 -6.379 1 98.12 77 ARG A C 1
ATOM 603 O O . ARG A 1 77 ? -4.543 -5.418 -6.508 1 98.12 77 ARG A O 1
ATOM 610 N N . TRP A 1 78 ? -6.266 -4.188 -5.805 1 96.94 78 TRP A N 1
ATOM 611 C CA . TRP A 1 78 ? -6.977 -5.328 -5.234 1 96.94 78 TRP A CA 1
ATOM 612 C C . TRP A 1 78 ? -7.816 -6.035 -6.293 1 96.94 78 TRP A C 1
ATOM 614 O O . TRP A 1 78 ? -8.438 -5.383 -7.137 1 96.94 78 TRP A O 1
ATOM 624 N N . ARG A 1 79 ? -7.809 -7.324 -6.227 1 96.06 79 ARG A N 1
ATOM 625 C CA . ARG A 1 79 ? -8.547 -8.164 -7.164 1 96.06 79 ARG A CA 1
ATOM 626 C C . ARG A 1 79 ? -9.227 -9.328 -6.441 1 96.06 79 ARG A C 1
ATOM 628 O O . ARG A 1 79 ? -8.984 -9.547 -5.254 1 96.06 79 ARG A O 1
ATOM 635 N N . GLY A 1 80 ? -10.133 -9.961 -7.109 1 95.31 80 GLY A N 1
ATOM 636 C CA . GLY A 1 80 ? -10.711 -11.188 -6.59 1 95.31 80 GLY A CA 1
ATOM 637 C C . GLY A 1 80 ? -9.727 -12.352 -6.578 1 95.31 80 GLY A C 1
ATOM 638 O O . GLY A 1 80 ? -8.867 -12.445 -7.449 1 95.31 80 GLY A O 1
ATOM 639 N N . PHE A 1 81 ? -9.914 -13.211 -5.605 1 97.5 81 PHE A N 1
ATOM 640 C CA . PHE A 1 81 ? -9.102 -14.422 -5.508 1 97.5 81 PHE A CA 1
ATOM 641 C C . PHE A 1 81 ? -9.273 -15.289 -6.75 1 97.5 81 PHE A C 1
ATOM 643 O O . PHE A 1 81 ? -10.398 -15.586 -7.152 1 97.5 81 PHE A O 1
ATOM 650 N N . SER A 1 82 ? -8.141 -15.688 -7.348 1 97.44 82 SER A N 1
ATOM 651 C CA . SER A 1 82 ? -8.234 -16.516 -8.547 1 97.44 82 SER A CA 1
ATOM 652 C C . SER A 1 82 ? -8.086 -17.984 -8.219 1 97.44 82 SER A C 1
ATOM 654 O O . SER A 1 82 ? -8.711 -18.844 -8.859 1 97.44 82 SER A O 1
ATOM 656 N N . GLY A 1 83 ? -7.238 -18.297 -7.262 1 97.12 83 GLY A N 1
ATOM 657 C CA . GLY A 1 83 ? -6.941 -19.672 -6.914 1 97.12 83 GLY A CA 1
ATOM 658 C C . GLY A 1 83 ? -6.027 -20.359 -7.914 1 97.12 83 GLY A C 1
ATOM 659 O O . GLY A 1 83 ? -6.008 -21.578 -8.008 1 97.12 83 GLY A O 1
ATOM 660 N N . ASP A 1 84 ? -5.277 -19.516 -8.68 1 97.12 84 ASP A N 1
ATOM 661 C CA . ASP A 1 84 ? -4.516 -20.047 -9.805 1 97.12 84 ASP A CA 1
ATOM 662 C C . ASP A 1 84 ? -3.109 -20.453 -9.375 1 97.12 84 ASP A C 1
ATOM 664 O O . ASP A 1 84 ? -2.381 -21.078 -10.148 1 97.12 84 ASP A O 1
ATOM 668 N N . PHE A 1 85 ? -2.75 -20.219 -8.18 1 97.81 85 PHE A N 1
ATOM 669 C CA . PHE A 1 85 ? -1.368 -20.422 -7.766 1 97.81 85 PHE A CA 1
ATOM 670 C C . PHE A 1 85 ? -1.3 -21.406 -6.594 1 97.81 85 PHE A C 1
ATOM 672 O O . PHE A 1 85 ? -2.152 -21.375 -5.703 1 97.81 85 PHE A O 1
ATOM 679 N N . PHE A 1 86 ? -0.263 -22.156 -6.488 1 96.62 86 PHE A N 1
ATOM 680 C CA . PHE A 1 86 ? -0.108 -23.172 -5.441 1 96.62 86 PHE A CA 1
ATOM 681 C C . PHE A 1 86 ? 1.139 -22.891 -4.609 1 96.62 86 PHE A C 1
ATOM 683 O O . PHE A 1 86 ? 1.349 -23.531 -3.572 1 96.62 86 PHE A O 1
ATOM 690 N N . ASP A 1 87 ? 1.913 -22.031 -5.051 1 98.19 87 ASP A N 1
ATOM 691 C CA . ASP A 1 87 ? 3.109 -21.547 -4.363 1 98.19 87 ASP A CA 1
ATOM 692 C C . ASP A 1 87 ? 3.412 -20.109 -4.723 1 98.19 87 ASP A C 1
ATOM 694 O O . ASP A 1 87 ? 2.604 -19.438 -5.371 1 98.19 87 ASP A O 1
ATOM 698 N N . PHE A 1 88 ? 4.535 -19.562 -4.191 1 98.81 88 PHE A N 1
ATOM 699 C CA . PHE A 1 88 ? 5.004 -18.234 -4.555 1 98.81 88 PHE A CA 1
ATOM 700 C C . PHE A 1 88 ? 6.348 -18.312 -5.273 1 98.81 88 PHE A C 1
ATOM 702 O O . PHE A 1 88 ? 7.332 -18.781 -4.711 1 98.81 88 PHE A O 1
ATOM 709 N N . ARG A 1 89 ? 6.422 -17.812 -6.473 1 98.56 89 ARG A N 1
ATOM 710 C CA . ARG A 1 89 ? 7.617 -18.047 -7.281 1 98.56 89 ARG A CA 1
ATOM 711 C C . ARG A 1 89 ? 8.203 -16.734 -7.789 1 98.56 89 ARG A C 1
ATOM 713 O O . ARG A 1 89 ? 7.484 -15.742 -7.949 1 98.56 89 ARG A O 1
ATOM 720 N N . ILE A 1 90 ? 9.531 -16.688 -7.941 1 98.25 90 ILE A N 1
ATOM 721 C CA . ILE A 1 90 ? 10.18 -15.641 -8.727 1 98.25 90 ILE A CA 1
ATOM 722 C C . ILE A 1 90 ? 10.086 -15.977 -10.211 1 98.25 90 ILE A C 1
ATOM 724 O O . ILE A 1 90 ? 10.469 -17.062 -10.633 1 98.25 90 ILE A O 1
ATOM 728 N N . THR A 1 91 ? 9.445 -15.078 -10.961 1 95.94 91 THR A N 1
ATOM 729 C CA . THR A 1 91 ? 9.281 -15.406 -12.367 1 95.94 91 THR A CA 1
ATOM 730 C C . THR A 1 91 ? 9.945 -14.352 -13.25 1 95.94 91 THR A C 1
ATOM 732 O O . THR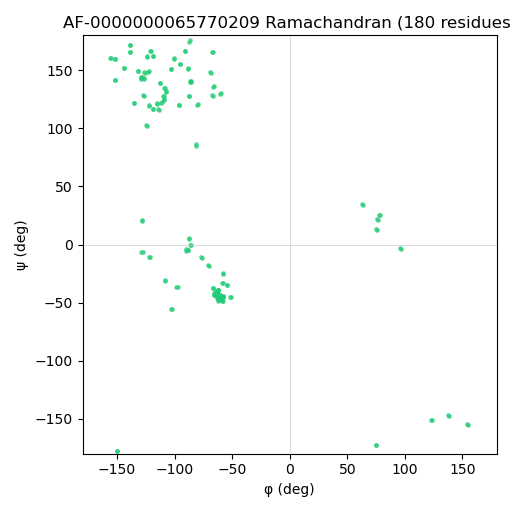 A 1 91 ? 10.359 -13.297 -12.758 1 95.94 91 THR A O 1
ATOM 735 N N . ASP A 1 92 ? 10.156 -14.562 -14.57 1 84.94 92 ASP A N 1
ATOM 736 C CA . ASP A 1 92 ? 10.859 -13.68 -15.5 1 84.94 92 ASP A CA 1
ATOM 737 C C . ASP A 1 92 ? 9.883 -12.742 -16.203 1 84.94 92 ASP A C 1
ATOM 739 O O . ASP A 1 92 ? 8.711 -13.078 -16.391 1 84.94 92 ASP A O 1
ATOM 743 N N . MET B 1 1 ? 13.727 3.158 12.453 1 68.19 1 MET B N 1
ATOM 744 C CA . MET B 1 1 ? 13.273 3.713 11.188 1 68.19 1 MET B CA 1
ATOM 745 C C . MET B 1 1 ? 12.805 5.156 11.359 1 68.19 1 MET B C 1
ATOM 747 O O . MET B 1 1 ? 12.375 5.547 12.445 1 68.19 1 MET B O 1
ATOM 751 N N . GLY B 1 2 ? 13.195 6.125 10.516 1 87.88 2 GLY B N 1
ATOM 752 C CA . GLY B 1 2 ? 13.195 7.57 10.688 1 87.88 2 GLY B CA 1
ATOM 753 C C . GLY B 1 2 ? 11.883 8.219 10.305 1 87.88 2 GLY B C 1
ATOM 754 O O . GLY B 1 2 ? 10.93 7.531 9.922 1 87.88 2 GLY B O 1
ATOM 755 N N . LEU B 1 3 ? 11.797 9.477 10.508 1 96.94 3 LEU B N 1
ATOM 756 C CA . LEU B 1 3 ? 10.641 10.297 10.156 1 96.94 3 LEU B CA 1
ATOM 757 C C . LEU B 1 3 ? 10.484 10.391 8.648 1 96.94 3 LEU B C 1
ATOM 759 O O . LEU B 1 3 ? 11.461 10.633 7.93 1 96.94 3 LEU B O 1
ATOM 763 N N . LYS B 1 4 ? 9.242 10.086 8.164 1 97.31 4 LYS B N 1
ATOM 764 C CA . LYS B 1 4 ? 8.93 10.141 6.734 1 97.31 4 LYS B CA 1
ATOM 765 C C . LYS B 1 4 ? 7.551 10.742 6.496 1 97.31 4 LYS B C 1
ATOM 767 O O . LYS B 1 4 ? 6.863 11.133 7.441 1 97.31 4 LYS B O 1
ATOM 772 N N . GLN B 1 5 ? 7.312 10.961 5.258 1 98.19 5 GLN B N 1
ATOM 773 C CA . GLN B 1 5 ? 5.996 11.383 4.797 1 98.19 5 GLN B CA 1
ATOM 774 C C . GLN B 1 5 ? 5.48 10.469 3.689 1 98.19 5 GLN B C 1
ATOM 776 O O . GLN B 1 5 ? 6.254 10.023 2.84 1 98.19 5 GLN B O 1
ATOM 781 N N . VAL B 1 6 ? 4.172 10.203 3.703 1 98.31 6 VAL B N 1
ATOM 782 C CA . VAL B 1 6 ? 3.561 9.461 2.607 1 98.31 6 VAL B CA 1
ATOM 783 C C . VAL B 1 6 ? 2.342 10.211 2.084 1 98.31 6 VAL B C 1
ATOM 785 O O . VAL B 1 6 ? 1.621 10.852 2.854 1 98.31 6 VAL B O 1
ATOM 788 N N . GLN B 1 7 ? 2.199 10.141 0.83 1 98.75 7 GLN B N 1
ATOM 789 C CA . GLN B 1 7 ? 0.973 10.562 0.161 1 98.75 7 GLN B CA 1
ATOM 790 C C . GLN B 1 7 ? 0.224 9.367 -0.418 1 98.75 7 GLN B C 1
ATOM 792 O O . GLN B 1 7 ? 0.793 8.578 -1.178 1 98.75 7 GLN B O 1
ATOM 797 N N . LEU B 1 8 ? -1.014 9.188 -0.014 1 98.69 8 LEU B N 1
ATOM 798 C CA . LEU B 1 8 ? -1.854 8.078 -0.457 1 98.69 8 LEU B CA 1
ATOM 799 C C . LEU B 1 8 ? -3.01 8.586 -1.313 1 98.69 8 LEU B C 1
ATOM 801 O O . LEU B 1 8 ? -3.609 9.617 -1.008 1 98.69 8 LEU B O 1
ATOM 805 N N . PHE B 1 9 ? -3.305 7.891 -2.359 1 98.5 9 PHE B N 1
ATOM 806 C CA . PHE B 1 9 ? -4.551 8.039 -3.1 1 98.5 9 PHE B CA 1
ATOM 807 C C . PHE B 1 9 ? -5.348 6.742 -3.086 1 98.5 9 PHE B C 1
ATOM 809 O O . PHE B 1 9 ? -4.891 5.723 -3.605 1 98.5 9 PHE B O 1
ATOM 816 N N . VAL B 1 10 ? -6.512 6.812 -2.492 1 98.56 10 VAL B N 1
ATOM 817 C CA . VAL B 1 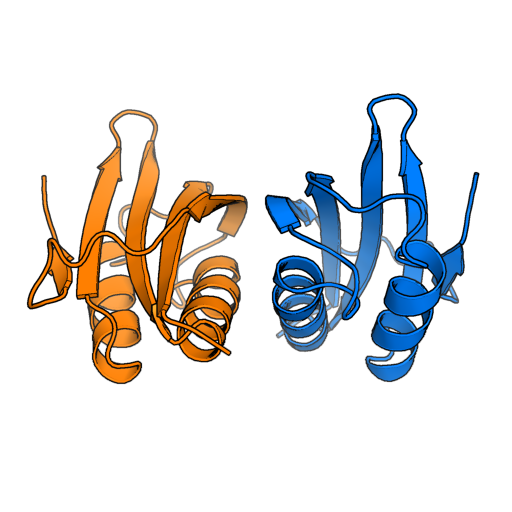10 ? -7.332 5.625 -2.291 1 98.56 10 VAL B CA 1
ATOM 818 C C . VAL B 1 10 ? -8.562 5.688 -3.199 1 98.56 10 VAL B C 1
ATOM 820 O O . VAL B 1 10 ? -9.266 6.699 -3.236 1 98.56 10 VAL B O 1
ATOM 823 N N . ARG B 1 11 ? -8.805 4.609 -3.977 1 98.44 11 ARG B N 1
ATOM 824 C CA . ARG B 1 11 ? -9.922 4.543 -4.91 1 98.44 11 ARG B CA 1
ATOM 825 C C . ARG B 1 11 ? -10.797 3.326 -4.637 1 98.44 11 ARG B C 1
ATOM 827 O O . ARG B 1 11 ? -10.32 2.316 -4.117 1 98.44 11 ARG B O 1
ATOM 834 N N . GLY B 1 12 ? -12.078 3.383 -5.207 1 97.69 12 GLY B N 1
ATOM 835 C CA . GLY B 1 12 ? -13.125 2.406 -4.973 1 97.69 12 GLY B CA 1
ATOM 836 C C . GLY B 1 12 ? -14.398 3.018 -4.414 1 97.69 12 GLY B C 1
ATOM 837 O O . GLY B 1 12 ? -14.766 4.137 -4.777 1 97.69 12 GLY B O 1
ATOM 838 N N . ARG B 1 13 ? -15.156 2.242 -3.633 1 97 13 ARG B N 1
ATOM 839 C CA . ARG B 1 13 ? -16.234 2.807 -2.822 1 97 13 ARG B CA 1
ATOM 840 C C . ARG B 1 13 ? -15.68 3.406 -1.53 1 97 13 ARG B C 1
ATOM 842 O O . ARG B 1 13 ? -15.672 2.746 -0.489 1 97 13 ARG B O 1
ATOM 849 N N . VAL B 1 14 ? -15.242 4.621 -1.609 1 97.44 14 VAL B N 1
ATOM 850 C CA . VAL B 1 14 ? -14.492 5.188 -0.493 1 97.44 14 VAL B CA 1
ATOM 851 C C . VAL B 1 14 ? -15.125 6.52 -0.077 1 97.44 14 VAL B C 1
ATOM 853 O O . VAL B 1 14 ? -14.633 7.184 0.838 1 97.44 14 VAL B O 1
ATOM 856 N N . GLN B 1 15 ? -16.062 6.949 -0.814 1 93.88 15 GLN B N 1
ATOM 857 C CA . GLN B 1 15 ? -16.859 8.102 -0.387 1 93.88 15 GLN B CA 1
ATOM 858 C C . GLN B 1 15 ? -18.219 7.676 0.128 1 93.88 15 GLN B C 1
ATOM 860 O O . GLN B 1 15 ? -18.766 6.652 -0.298 1 93.88 15 GLN B O 1
ATOM 865 N N . GLY B 1 16 ? -18.719 8.555 1.077 1 94.75 16 GLY B N 1
ATOM 866 C CA . GLY B 1 16 ? -20 8.227 1.672 1 94.75 16 GLY B CA 1
ATOM 867 C C . GLY B 1 16 ? -19.922 7.098 2.688 1 94.75 16 GLY B C 1
ATOM 868 O O . GLY B 1 16 ? -20.938 6.516 3.061 1 94.75 16 GLY B O 1
ATOM 869 N N . VAL B 1 17 ? -18.734 6.754 3.094 1 97.19 17 VAL B N 1
ATOM 870 C CA . VAL B 1 17 ? -18.547 5.629 4 1 97.19 17 VAL B CA 1
ATOM 871 C C . VAL B 1 17 ? -17.703 6.062 5.195 1 97.19 17 VAL B C 1
ATOM 873 O O . VAL B 1 17 ? -16.969 5.258 5.766 1 97.19 17 VAL B O 1
ATOM 876 N N . PHE B 1 18 ? -17.578 7.363 5.547 1 96.81 18 PHE B N 1
ATOM 877 C CA . PHE B 1 18 ? -16.859 7.953 6.672 1 96.81 18 PHE B CA 1
ATOM 878 C C . PHE B 1 18 ? -15.367 7.672 6.574 1 96.81 18 PHE B C 1
ATOM 880 O O . PHE B 1 18 ? -14.703 7.449 7.59 1 96.81 18 PHE B O 1
ATOM 887 N N . PHE B 1 19 ? -14.844 7.637 5.383 1 98.25 19 PHE B N 1
ATOM 888 C CA . PHE B 1 19 ? -13.43 7.34 5.18 1 98.25 19 PHE B CA 1
ATOM 889 C C . PHE B 1 19 ? -12.555 8.406 5.828 1 98.25 19 PHE B C 1
ATOM 891 O O . PHE B 1 19 ? -11.555 8.086 6.473 1 98.25 19 PHE B O 1
ATOM 898 N N . ARG B 1 20 ? -12.938 9.648 5.609 1 98.5 20 ARG B N 1
ATOM 899 C CA . ARG B 1 20 ? -12.133 10.742 6.137 1 98.5 20 ARG B CA 1
ATOM 900 C C . ARG B 1 20 ? -12.062 10.695 7.656 1 98.5 20 ARG B C 1
ATOM 902 O O . ARG B 1 20 ? -10.977 10.773 8.242 1 98.5 20 ARG B O 1
ATOM 909 N N . ALA B 1 21 ? -13.18 10.531 8.266 1 98.25 21 ALA B N 1
ATOM 910 C CA . ALA B 1 21 ? -13.227 10.5 9.719 1 98.25 21 ALA B CA 1
ATOM 911 C C . ALA B 1 21 ? -12.438 9.305 10.266 1 98.25 21 ALA B C 1
ATOM 913 O O . ALA B 1 21 ? -11.719 9.438 11.258 1 98.25 21 ALA B O 1
ATOM 914 N N . SER B 1 22 ? -12.594 8.156 9.641 1 98.5 22 SER B N 1
ATOM 915 C CA . SER B 1 22 ? -11.891 6.949 10.062 1 98.5 22 SER B CA 1
ATOM 916 C C . SER B 1 22 ? -10.383 7.094 9.875 1 98.5 22 SER B C 1
ATOM 918 O O . SER B 1 22 ? -9.602 6.637 10.711 1 98.5 22 SER B O 1
ATOM 920 N N . THR B 1 23 ? -9.977 7.695 8.719 1 98.62 23 THR B N 1
ATOM 921 C CA . THR B 1 23 ? -8.562 7.957 8.484 1 98.62 23 THR B CA 1
ATOM 922 C C . THR B 1 23 ? -7.984 8.836 9.594 1 98.62 23 THR B C 1
ATOM 924 O O . THR B 1 23 ? -6.898 8.555 10.109 1 98.62 23 THR B O 1
ATOM 927 N N . GLN B 1 24 ? -8.695 9.844 9.922 1 98.75 24 GLN B N 1
ATOM 928 C CA . GLN B 1 24 ? -8.234 10.742 10.969 1 98.75 24 GLN B CA 1
ATOM 929 C C . GLN B 1 24 ? -8.055 9.992 12.289 1 98.75 24 GLN B C 1
ATOM 931 O O . GLN B 1 24 ? -7.039 10.164 12.969 1 98.75 24 GLN B O 1
ATOM 936 N N . ARG B 1 25 ? -8.992 9.211 12.664 1 98.56 25 ARG B N 1
ATOM 937 C CA . ARG B 1 25 ? -8.922 8.43 13.891 1 98.56 25 ARG B CA 1
ATOM 938 C C . ARG B 1 25 ? -7.699 7.516 13.891 1 98.56 25 ARG B C 1
ATOM 940 O O . ARG B 1 25 ? -6.961 7.453 14.875 1 98.56 25 ARG B O 1
ATOM 947 N N . GLU B 1 26 ? -7.516 6.805 12.836 1 98.31 26 GLU B N 1
ATOM 948 C CA . GLU B 1 26 ? -6.387 5.887 12.719 1 98.31 26 GLU B CA 1
ATOM 949 C C . GLU B 1 26 ? -5.059 6.633 12.773 1 98.31 26 GLU B C 1
ATOM 951 O O . GLU B 1 26 ? -4.133 6.215 13.477 1 98.31 26 GLU B O 1
ATOM 956 N N . ALA B 1 27 ? -4.969 7.715 12.023 1 98.75 27 ALA B N 1
ATOM 957 C CA . ALA B 1 27 ? -3.74 8.508 11.984 1 98.75 27 ALA B CA 1
ATOM 958 C C . ALA B 1 27 ? -3.395 9.055 13.367 1 98.75 27 ALA B C 1
ATOM 960 O O . ALA B 1 27 ? -2.236 9 13.789 1 98.75 27 ALA B O 1
ATOM 961 N N . LYS B 1 28 ? -4.328 9.531 14.031 1 98.75 28 LYS B N 1
ATOM 962 C CA . LYS B 1 28 ? -4.105 10.07 15.375 1 98.75 28 LYS B CA 1
ATOM 963 C C . LYS B 1 28 ? -3.701 8.969 16.344 1 98.75 28 LYS B C 1
ATOM 965 O O . LYS B 1 28 ? -2.805 9.156 17.172 1 98.75 28 LYS B O 1
ATOM 970 N N . ARG B 1 29 ? -4.348 7.852 16.281 1 98.56 29 ARG B N 1
ATOM 971 C CA . ARG B 1 29 ? -3.992 6.699 17.109 1 98.56 29 ARG B CA 1
ATOM 972 C C . ARG B 1 29 ? -2.523 6.332 16.938 1 98.56 29 ARG B C 1
ATOM 974 O O . ARG B 1 29 ? -1.852 5.953 17.891 1 98.56 29 ARG B O 1
ATOM 981 N N . LEU B 1 30 ? -2.051 6.504 15.758 1 98.19 30 LEU B N 1
ATOM 982 C CA . LEU B 1 30 ? -0.689 6.121 15.406 1 98.19 30 LEU B CA 1
ATOM 983 C C . LEU B 1 30 ? 0.287 7.258 15.68 1 98.19 30 LEU B C 1
ATOM 985 O O . LEU B 1 30 ? 1.495 7.109 15.484 1 98.19 30 LEU B O 1
ATOM 989 N N . GLY B 1 31 ? -0.242 8.391 16.078 1 98.5 31 GLY B N 1
ATOM 990 C CA . GLY B 1 31 ? 0.601 9.531 16.391 1 98.5 31 GLY B CA 1
ATOM 991 C C . GLY B 1 31 ? 1.086 10.266 15.156 1 98.5 31 GLY B C 1
ATOM 992 O O . GLY B 1 31 ? 2.133 10.922 15.18 1 98.5 31 GLY B O 1
ATOM 993 N N . LEU B 1 32 ? 0.383 10.172 14.094 1 98.69 32 LEU B N 1
ATOM 994 C CA . LEU B 1 32 ? 0.778 10.789 12.836 1 98.69 32 LEU B CA 1
ATOM 995 C C . LEU B 1 32 ? 0.129 12.156 12.664 1 98.69 32 LEU B C 1
ATOM 997 O O . LEU B 1 32 ? -0.919 12.422 13.258 1 98.69 32 LEU B O 1
ATOM 1001 N N . THR B 1 33 ? 0.786 12.961 11.883 1 98.88 33 THR B N 1
ATOM 1002 C CA . THR B 1 33 ? 0.24 14.266 11.531 1 98.88 33 THR B CA 1
ATOM 1003 C C . THR B 1 33 ? 0.029 14.383 10.023 1 98.88 33 THR B C 1
ATOM 1005 O O . THR B 1 33 ? 0.538 13.562 9.258 1 98.88 33 THR B O 1
ATOM 1008 N N . GLY B 1 34 ? -0.799 15.352 9.562 1 98.81 34 GLY B N 1
ATOM 1009 C CA . GLY B 1 34 ? -1.119 15.508 8.148 1 98.81 34 GLY B CA 1
ATOM 1010 C C . GLY B 1 34 ? -2.586 15.812 7.902 1 98.81 34 GLY B C 1
ATOM 1011 O O . GLY B 1 34 ? -3.213 16.547 8.672 1 98.81 34 GLY B O 1
ATOM 1012 N N . TRP B 1 35 ? -3.107 15.312 6.738 1 98.88 35 TRP B N 1
ATOM 1013 C CA . TRP B 1 35 ? -4.508 15.594 6.441 1 98.88 35 TRP B CA 1
ATOM 1014 C C . TRP B 1 35 ? -5.094 14.539 5.508 1 98.88 35 TRP B C 1
ATOM 1016 O O . TRP B 1 35 ? -4.352 13.766 4.895 1 98.88 35 TRP B O 1
ATOM 1026 N N . VAL B 1 36 ? -6.395 14.484 5.504 1 98.81 36 VAL B N 1
ATOM 1027 C CA . VAL B 1 36 ? -7.16 13.656 4.578 1 98.81 36 VAL B CA 1
ATOM 1028 C C . VAL B 1 36 ? -8.242 14.5 3.902 1 98.81 36 VAL B C 1
ATOM 1030 O O . VAL B 1 36 ? -8.828 15.383 4.531 1 98.81 36 VAL B O 1
ATOM 1033 N N . LYS B 1 37 ? -8.5 14.242 2.695 1 98.38 37 LYS B N 1
ATOM 1034 C CA . LYS B 1 37 ? -9.562 14.945 1.979 1 98.38 37 LYS B CA 1
ATOM 1035 C C . LYS B 1 37 ? -10.156 14.078 0.875 1 98.38 37 LYS B C 1
ATOM 1037 O O . LYS B 1 37 ? -9.492 13.164 0.375 1 98.38 37 LYS B O 1
ATOM 1042 N N . ASN B 1 38 ? -11.352 14.43 0.461 1 97.81 38 ASN B N 1
ATOM 1043 C CA . ASN B 1 38 ? -11.961 13.859 -0.737 1 97.81 38 ASN B CA 1
ATOM 1044 C C . ASN B 1 38 ? -11.54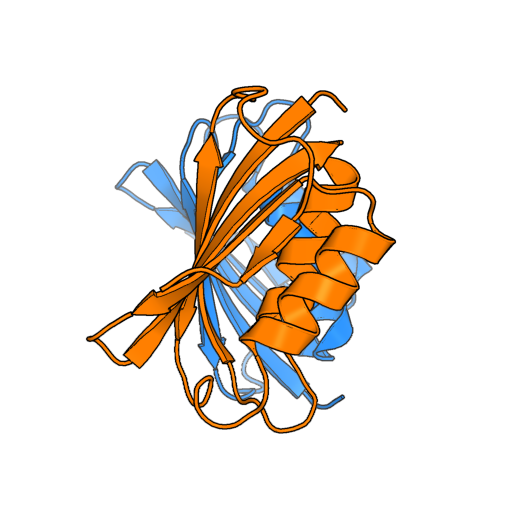7 14.625 -1.992 1 97.81 38 ASN B C 1
ATOM 1046 O O . ASN B 1 38 ? -11.461 15.852 -1.978 1 97.81 38 ASN B O 1
ATOM 1050 N N . ARG B 1 39 ? -11.312 13.898 -3.02 1 97.62 39 ARG B N 1
ATOM 1051 C CA . ARG B 1 39 ? -11.023 14.523 -4.309 1 97.62 39 ARG B CA 1
ATOM 1052 C C . ARG B 1 39 ? -12.25 14.523 -5.207 1 97.62 39 ARG B C 1
ATOM 1054 O O . ARG B 1 39 ? -13.148 13.688 -5.047 1 97.62 39 ARG B O 1
ATOM 1061 N N . SER B 1 40 ? -12.203 15.43 -6.215 1 95.94 40 SER B N 1
ATOM 1062 C CA . SER B 1 40 ? -13.344 15.586 -7.113 1 95.94 40 SER B CA 1
ATOM 1063 C C . SER B 1 40 ? -13.492 14.375 -8.023 1 95.94 40 SER B C 1
ATOM 1065 O O . SER B 1 40 ? -14.562 14.133 -8.578 1 95.94 40 SER B O 1
ATOM 1067 N N . ASP B 1 41 ? -12.43 13.586 -8.148 1 96.31 41 ASP B N 1
ATOM 1068 C CA . ASP B 1 41 ? -12.484 12.414 -9.023 1 96.31 41 ASP B CA 1
ATOM 1069 C C . ASP B 1 41 ? -13.023 11.195 -8.281 1 96.31 41 ASP B C 1
ATOM 1071 O O . ASP B 1 41 ? -13 10.086 -8.805 1 96.31 41 ASP B O 1
ATOM 1075 N N . GLY B 1 42 ? -13.422 11.391 -7.086 1 96.31 42 GLY B N 1
ATOM 1076 C CA . GLY B 1 42 ? -14.039 10.32 -6.316 1 96.31 42 GLY B CA 1
ATOM 1077 C C . GLY B 1 42 ? -13.062 9.602 -5.398 1 96.31 42 GLY B C 1
ATOM 1078 O O . GLY B 1 42 ? -13.461 8.727 -4.633 1 96.31 42 GLY B O 1
ATOM 1079 N N . SER B 1 43 ? -11.797 9.938 -5.438 1 97.69 43 SER B N 1
ATOM 1080 C CA . SER B 1 43 ? -10.797 9.297 -4.582 1 97.69 43 SER B CA 1
ATOM 1081 C C . SER B 1 43 ? -10.641 10.047 -3.264 1 97.69 43 SER B C 1
ATOM 1083 O O . SER B 1 43 ? -11.188 11.141 -3.096 1 97.69 43 SER B O 1
ATOM 1085 N N . VAL B 1 44 ? -9.969 9.352 -2.342 1 98.5 44 VAL B N 1
ATOM 1086 C CA . VAL B 1 44 ? -9.539 9.969 -1.091 1 98.5 44 VAL B CA 1
ATOM 1087 C C . VAL B 1 44 ? -8.023 10.18 -1.114 1 98.5 44 VAL B C 1
ATOM 1089 O O . VAL B 1 44 ? -7.273 9.281 -1.511 1 98.5 44 VAL B O 1
ATOM 1092 N N . GLU B 1 45 ? -7.656 11.328 -0.76 1 98.81 45 GLU B N 1
ATOM 1093 C CA . GLU B 1 45 ? -6.234 11.648 -0.66 1 98.81 45 GLU B CA 1
ATOM 1094 C C . GLU B 1 45 ? -5.809 11.812 0.796 1 98.81 45 GLU B C 1
ATOM 1096 O O . GLU B 1 45 ? -6.516 12.445 1.589 1 98.81 45 GLU B O 1
ATOM 1101 N N . VAL B 1 46 ? -4.711 11.242 1.162 1 98.81 46 VAL B N 1
ATOM 1102 C CA . VAL B 1 46 ? -4.145 11.344 2.502 1 98.81 46 VAL B CA 1
ATOM 1103 C C . VAL B 1 46 ? -2.693 11.805 2.416 1 98.81 46 VAL B C 1
ATOM 1105 O O . VAL B 1 46 ? -1.912 11.281 1.619 1 98.81 46 VAL B O 1
ATOM 1108 N N . LEU B 1 47 ? -2.303 12.844 3.152 1 98.81 47 LEU B N 1
ATOM 1109 C CA . LEU B 1 47 ? -0.916 13.203 3.424 1 98.81 47 LEU B CA 1
ATOM 1110 C C . LEU B 1 47 ? -0.593 13.047 4.906 1 98.81 47 LEU B C 1
ATOM 1112 O O . LEU B 1 47 ? -1.194 13.719 5.75 1 98.81 47 LEU B O 1
ATOM 1116 N N . ALA B 1 48 ? 0.321 12.125 5.156 1 98.81 48 ALA B N 1
ATOM 1117 C CA . ALA B 1 48 ? 0.634 11.82 6.551 1 98.81 48 ALA B CA 1
ATOM 1118 C C . ALA B 1 48 ? 2.143 11.812 6.781 1 98.81 48 ALA B C 1
ATOM 1120 O O . ALA B 1 48 ? 2.912 11.43 5.898 1 98.81 48 ALA B O 1
ATOM 1121 N N . GLU B 1 49 ? 2.547 12.156 7.949 1 98.5 49 GLU B N 1
ATOM 1122 C CA . GLU B 1 49 ? 3.967 12.102 8.289 1 98.5 49 GLU B CA 1
ATOM 1123 C C . GLU B 1 49 ? 4.172 11.68 9.742 1 98.5 49 GLU B C 1
ATOM 1125 O O . GLU B 1 49 ? 3.291 11.867 10.578 1 98.5 49 GLU B O 1
ATOM 1130 N N . GLY B 1 50 ? 5.316 11.055 10.016 1 98.25 50 GLY B N 1
ATOM 1131 C CA . GLY B 1 50 ? 5.711 10.508 11.305 1 98.25 50 GLY B CA 1
ATOM 1132 C C . GLY B 1 50 ? 6.703 9.367 11.188 1 98.25 50 GLY B C 1
ATOM 1133 O O . GLY B 1 50 ? 7.52 9.336 10.266 1 98.25 50 GLY B O 1
ATOM 1134 N N . GLU B 1 51 ? 6.684 8.539 12.203 1 97.56 51 GLU B N 1
ATOM 1135 C CA . GLU B 1 51 ? 7.594 7.398 12.188 1 97.56 51 GLU B CA 1
ATOM 1136 C C . GLU B 1 51 ? 7.223 6.418 11.078 1 97.56 51 GLU B C 1
ATOM 1138 O O . GLU B 1 51 ? 6.047 6.102 10.891 1 97.56 51 GLU B O 1
ATOM 1143 N N . GLU B 1 52 ? 8.25 5.969 10.383 1 95.12 52 GLU B N 1
ATOM 1144 C CA . GLU B 1 52 ? 8.086 5.113 9.219 1 95.12 52 GLU B CA 1
ATOM 1145 C C . GLU B 1 52 ? 7.191 3.916 9.531 1 95.12 52 GLU B C 1
ATOM 1147 O O . GLU B 1 52 ? 6.32 3.561 8.734 1 95.12 52 GLU B O 1
ATOM 1152 N N . ASP B 1 53 ? 7.371 3.25 10.633 1 94.31 53 ASP B N 1
ATOM 1153 C CA . ASP B 1 53 ? 6.602 2.061 10.992 1 94.31 53 ASP B CA 1
ATOM 1154 C C . ASP B 1 53 ? 5.121 2.398 11.172 1 94.31 53 ASP B C 1
ATOM 1156 O O . ASP B 1 53 ? 4.25 1.597 10.828 1 94.31 53 ASP B O 1
ATOM 1160 N N . GLU B 1 54 ? 4.867 3.496 11.766 1 97.38 54 GLU B N 1
ATOM 1161 C CA . GLU B 1 54 ? 3.484 3.939 11.93 1 97.38 54 GLU B CA 1
ATOM 1162 C C . GLU B 1 54 ? 2.85 4.277 10.578 1 97.38 54 GLU B C 1
ATOM 1164 O O . GLU B 1 54 ? 1.655 4.051 10.375 1 97.38 54 GLU B O 1
ATOM 1169 N N . LEU B 1 55 ? 3.666 4.867 9.719 1 97.5 55 LEU B N 1
ATOM 1170 C CA . LEU B 1 55 ? 3.172 5.137 8.375 1 97.5 55 LEU B CA 1
ATOM 1171 C C . LEU B 1 55 ? 2.816 3.84 7.652 1 97.5 55 LEU B C 1
ATOM 1173 O O . LEU B 1 55 ? 1.811 3.773 6.941 1 97.5 55 LEU B O 1
ATOM 1177 N N . LYS B 1 56 ? 3.576 2.838 7.824 1 94.56 56 LYS B N 1
ATOM 1178 C CA . LYS B 1 56 ? 3.289 1.536 7.23 1 94.56 56 LYS B CA 1
ATOM 1179 C C . LYS B 1 56 ? 1.977 0.967 7.766 1 94.56 56 LYS B C 1
ATOM 1181 O O . LYS B 1 56 ? 1.211 0.354 7.02 1 94.56 56 LYS B O 1
ATOM 1186 N N . GLU B 1 57 ? 1.777 1.169 8.984 1 95.62 57 GLU B N 1
ATOM 1187 C CA . GLU B 1 57 ? 0.513 0.733 9.57 1 95.62 57 GLU B CA 1
ATOM 1188 C C . GLU B 1 57 ? -0.667 1.478 8.953 1 95.62 57 GLU B C 1
ATOM 1190 O O . GLU B 1 57 ? -1.716 0.883 8.695 1 95.62 57 GLU B O 1
ATOM 1195 N N . LEU B 1 58 ? -0.512 2.756 8.742 1 98 58 LEU B N 1
ATOM 1196 C CA . LEU B 1 58 ? -1.574 3.533 8.109 1 98 58 LEU B CA 1
ATOM 1197 C C . LEU B 1 58 ? -1.841 3.041 6.691 1 98 58 LEU B C 1
ATOM 1199 O O . LEU B 1 58 ? -2.994 2.965 6.266 1 98 58 LEU B O 1
ATOM 1203 N N . ILE B 1 59 ? -0.758 2.752 5.961 1 97.62 59 ILE B N 1
ATOM 1204 C CA . ILE B 1 59 ? -0.88 2.234 4.602 1 97.62 59 ILE B CA 1
ATOM 1205 C C . ILE B 1 59 ? -1.662 0.923 4.617 1 97.62 59 ILE B C 1
ATOM 1207 O O . ILE B 1 59 ? -2.574 0.728 3.812 1 97.62 59 ILE B O 1
ATOM 1211 N N . ALA B 1 60 ? -1.298 0.02 5.539 1 94.88 60 ALA B N 1
ATOM 1212 C CA . ALA B 1 60 ? -2.012 -1.247 5.668 1 94.88 60 ALA B CA 1
ATOM 1213 C C . ALA B 1 60 ? -3.494 -1.016 5.949 1 94.88 60 ALA B C 1
ATOM 1215 O O . ALA B 1 60 ? -4.355 -1.648 5.336 1 94.88 60 ALA B O 1
ATOM 1216 N N . TRP B 1 61 ? -3.801 -0.144 6.801 1 96 61 TRP B N 1
ATOM 1217 C CA . TRP B 1 61 ? -5.184 0.179 7.145 1 96 61 TRP B CA 1
ATOM 1218 C C . TRP B 1 61 ? -5.93 0.73 5.934 1 96 61 TRP B C 1
ATOM 1220 O O . TRP B 1 61 ? -7.082 0.366 5.691 1 96 61 TRP B O 1
ATOM 1230 N N . ALA B 1 62 ? -5.285 1.693 5.215 1 97.25 62 ALA B N 1
ATOM 1231 C CA . ALA B 1 62 ? -5.914 2.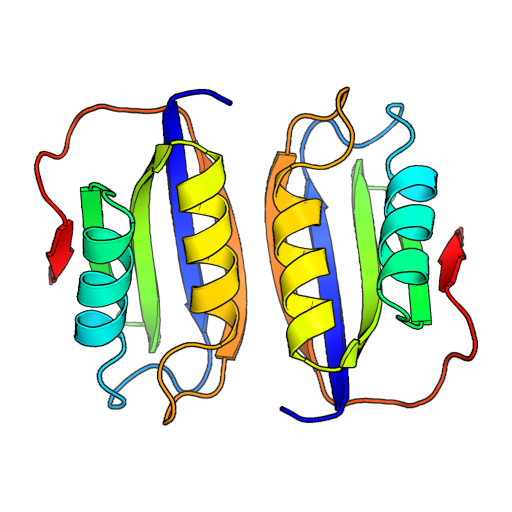361 4.078 1 97.25 62 ALA B CA 1
ATOM 1232 C C . ALA B 1 62 ? -6.332 1.354 3.01 1 97.25 62 ALA B C 1
ATOM 1234 O O . ALA B 1 62 ? -7.246 1.615 2.225 1 97.25 62 ALA B O 1
ATOM 1235 N N . ASN B 1 63 ? -5.699 0.206 2.93 1 94.5 63 ASN B N 1
ATOM 1236 C CA . ASN B 1 63 ? -6.039 -0.848 1.98 1 94.5 63 ASN B CA 1
ATOM 1237 C C . ASN B 1 63 ? -7.285 -1.611 2.414 1 94.5 63 ASN B C 1
ATOM 1239 O O . ASN B 1 63 ? -7.855 -2.377 1.633 1 94.5 63 A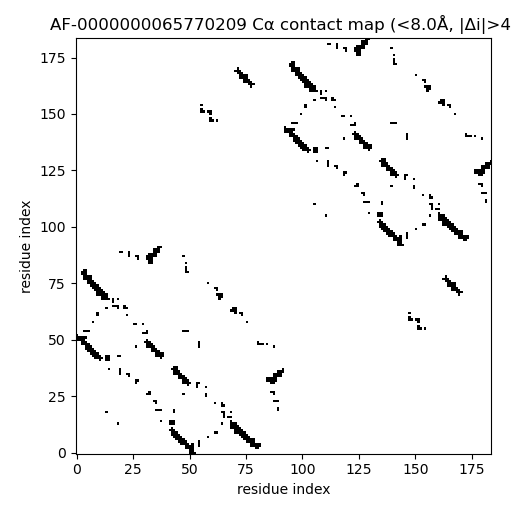SN B O 1
ATOM 1243 N N . ARG B 1 64 ? -7.738 -1.438 3.566 1 89.94 64 ARG B N 1
ATOM 1244 C CA . ARG B 1 64 ? -9 -1.96 4.074 1 89.94 64 ARG B CA 1
ATOM 1245 C C . ARG B 1 64 ? -10.07 -0.872 4.109 1 89.94 64 ARG B C 1
ATOM 1247 O O . ARG B 1 64 ? -11.109 -0.994 3.455 1 89.94 64 ARG B O 1
ATOM 1254 N N . GLY B 1 65 ? -9.625 0.186 4.832 1 93.81 65 GLY B N 1
ATOM 1255 C CA . GLY B 1 65 ? -10.562 1.271 5.09 1 93.81 65 GLY B CA 1
ATOM 1256 C C . GLY B 1 65 ? -11.594 0.932 6.148 1 93.81 65 GLY B C 1
ATOM 1257 O O . GLY B 1 65 ? -11.445 -0.052 6.875 1 93.81 65 GLY B O 1
ATOM 1258 N N . PRO B 1 66 ? -12.562 1.88 6.266 1 95.44 66 PRO B N 1
ATOM 1259 C CA . PRO B 1 66 ? -13.656 1.555 7.184 1 95.44 66 PRO B CA 1
ATOM 1260 C C . PRO B 1 66 ? -14.516 0.389 6.691 1 95.44 66 PRO B C 1
ATOM 1262 O O . PRO B 1 66 ? -14.398 -0.018 5.531 1 95.44 66 PRO B O 1
ATOM 1265 N N . SER B 1 67 ? -15.305 -0.138 7.574 1 92.88 67 SER B N 1
ATOM 1266 C CA . SER B 1 67 ? -16.016 -1.39 7.332 1 92.88 67 SER B CA 1
ATOM 1267 C C . SER B 1 67 ? -16.906 -1.291 6.098 1 92.88 67 SER B C 1
ATOM 1269 O O . SER B 1 67 ? -17.078 -2.273 5.375 1 92.88 67 SER B O 1
ATOM 1271 N N . ALA B 1 68 ? -17.484 -0.101 5.801 1 95 68 ALA B N 1
ATOM 1272 C CA . ALA B 1 68 ? -18.422 0.06 4.688 1 95 68 ALA B CA 1
ATOM 1273 C C . ALA B 1 68 ? -17.672 0.341 3.387 1 95 68 ALA B C 1
ATOM 1275 O O . ALA B 1 68 ? -18.281 0.442 2.32 1 95 68 ALA B O 1
ATOM 1276 N N . ALA B 1 69 ? -16.375 0.406 3.469 1 96.44 69 ALA B N 1
ATOM 1277 C CA . ALA B 1 69 ? -15.586 0.76 2.293 1 96.44 69 ALA B CA 1
ATOM 1278 C C . ALA B 1 69 ? -15.234 -0.478 1.473 1 96.44 69 ALA B C 1
ATOM 1280 O O . ALA B 1 69 ? -15.227 -1.595 1.996 1 96.44 69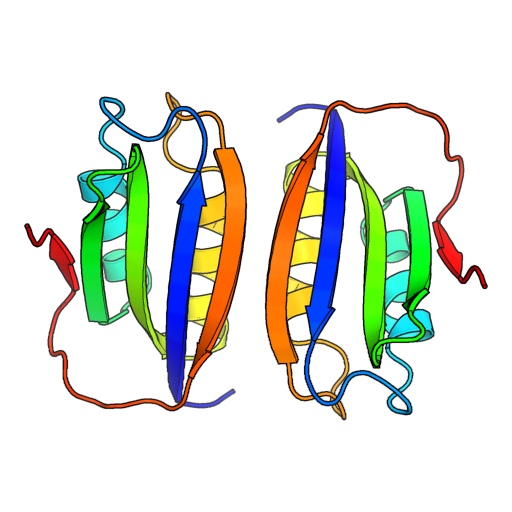 ALA B O 1
ATOM 1281 N N . ARG B 1 70 ? -15.047 -0.367 0.217 1 95.56 70 ARG B N 1
ATOM 1282 C CA . ARG B 1 70 ? -14.414 -1.32 -0.689 1 95.56 70 ARG B CA 1
ATOM 1283 C C . ARG B 1 70 ? -13.266 -0.671 -1.452 1 95.56 70 ARG B C 1
ATOM 1285 O O . ARG B 1 70 ? -13.484 0.024 -2.447 1 95.56 70 ARG B O 1
ATOM 1292 N N . VAL B 1 71 ? -12.047 -0.962 -1.018 1 97.06 71 VAL B N 1
ATOM 1293 C CA . VAL B 1 71 ? -10.867 -0.346 -1.617 1 97.06 71 VAL B CA 1
ATOM 1294 C C . VAL B 1 71 ? -10.406 -1.17 -2.818 1 97.06 71 VAL B C 1
ATOM 1296 O O . VAL B 1 71 ? -10.195 -2.379 -2.705 1 97.06 71 VAL B O 1
ATOM 1299 N N . GLU B 1 72 ? -10.234 -0.507 -3.943 1 97.19 72 GLU B N 1
ATOM 1300 C CA . GLU B 1 72 ? -9.844 -1.18 -5.18 1 97.19 72 GLU B CA 1
ATOM 1301 C C . GLU B 1 72 ? -8.398 -0.862 -5.551 1 97.19 72 GLU B C 1
ATOM 1303 O O . GLU B 1 72 ? -7.73 -1.668 -6.199 1 97.19 72 GLU B O 1
ATOM 1308 N N . ARG B 1 73 ? -7.914 0.304 -5.195 1 97.75 73 ARG B N 1
ATOM 1309 C CA . ARG B 1 73 ? -6.578 0.757 -5.559 1 97.75 73 ARG B CA 1
ATOM 1310 C C . ARG B 1 73 ? -6.031 1.737 -4.527 1 97.75 73 ARG B C 1
ATOM 1312 O O . ARG B 1 73 ? -6.762 2.6 -4.035 1 97.75 73 ARG B O 1
ATOM 1319 N N . VAL B 1 74 ? -4.762 1.635 -4.246 1 98.38 74 VAL B N 1
ATOM 1320 C CA . VAL B 1 74 ? -4.047 2.605 -3.426 1 98.38 74 VAL B CA 1
ATOM 1321 C C . VAL B 1 74 ? -2.703 2.939 -4.07 1 98.38 74 VAL B C 1
ATOM 1323 O O . VAL B 1 74 ? -1.887 2.051 -4.316 1 98.38 74 VAL B O 1
ATOM 1326 N N . ASP B 1 75 ? -2.502 4.164 -4.348 1 98.12 75 ASP B N 1
ATOM 1327 C CA . ASP B 1 75 ? -1.198 4.672 -4.766 1 98.12 75 ASP B CA 1
ATOM 1328 C C . ASP B 1 75 ? -0.436 5.266 -3.582 1 98.12 75 ASP B C 1
ATOM 1330 O O . ASP B 1 75 ? -0.908 6.211 -2.945 1 98.12 75 ASP B O 1
ATOM 1334 N N . VAL B 1 76 ? 0.667 4.711 -3.336 1 98.5 76 VAL B N 1
ATOM 1335 C CA . VAL B 1 76 ? 1.498 5.148 -2.219 1 98.5 76 VAL B CA 1
ATOM 1336 C C . VAL B 1 76 ? 2.744 5.855 -2.746 1 98.5 76 VAL B C 1
ATOM 1338 O O . VAL B 1 76 ? 3.486 5.297 -3.559 1 98.5 76 VAL B O 1
ATOM 1341 N N . ARG B 1 77 ? 2.959 7.082 -2.293 1 98.06 77 ARG B N 1
ATOM 1342 C CA . ARG B 1 77 ? 4.168 7.832 -2.621 1 98.06 77 ARG B CA 1
ATOM 1343 C C . ARG B 1 77 ? 4.918 8.242 -1.356 1 98.06 77 ARG B C 1
ATOM 1345 O O . ARG B 1 77 ? 4.398 9.008 -0.54 1 98.06 77 ARG B O 1
ATOM 1352 N N . TRP B 1 78 ? 6.129 7.789 -1.25 1 96.81 78 TRP B N 1
ATOM 1353 C CA . TRP B 1 78 ? 6.973 8.141 -0.113 1 96.81 78 TRP B CA 1
ATOM 1354 C C . TRP B 1 78 ? 7.703 9.453 -0.366 1 96.81 78 TRP B C 1
ATOM 1356 O O . TRP B 1 78 ? 8.172 9.711 -1.48 1 96.81 78 TRP B O 1
ATOM 1366 N N . ARG B 1 79 ? 7.785 10.242 0.663 1 96 79 ARG B N 1
ATOM 1367 C CA . ARG B 1 79 ? 8.453 11.539 0.6 1 96 79 ARG B CA 1
ATOM 1368 C C . ARG B 1 79 ? 9.273 11.789 1.856 1 96 79 ARG B C 1
ATOM 1370 O O . ARG B 1 79 ? 9.203 11.023 2.818 1 96 79 ARG B O 1
ATOM 1377 N N . GLY B 1 80 ? 10.133 12.766 1.792 1 95.25 80 GLY B N 1
ATOM 1378 C CA . GLY B 1 80 ? 10.844 13.211 2.98 1 95.25 80 GLY B CA 1
ATOM 1379 C C . GLY B 1 80 ? 9.945 13.898 3.992 1 95.25 80 GLY B C 1
ATOM 1380 O O . GLY B 1 80 ? 8.984 14.57 3.617 1 95.25 80 GLY B O 1
ATOM 1381 N N . PHE B 1 81 ? 10.297 13.727 5.242 1 97.44 81 PHE B N 1
ATOM 1382 C CA . PHE B 1 81 ? 9.578 14.391 6.32 1 97.44 81 PHE B CA 1
ATOM 1383 C C . PHE B 1 81 ? 9.641 15.906 6.16 1 97.44 81 PHE B C 1
ATOM 1385 O O . PHE B 1 81 ? 10.727 16.469 5.984 1 97.44 81 PHE B O 1
ATOM 1392 N N . SER B 1 82 ? 8.469 16.562 6.25 1 97.38 82 SER B N 1
ATOM 1393 C CA . SER B 1 82 ? 8.453 18.016 6.086 1 97.38 82 SER B CA 1
ATOM 1394 C C . SER B 1 82 ? 8.43 18.719 7.441 1 97.38 82 SER B C 1
ATOM 1396 O O . SER B 1 82 ? 9.016 19.781 7.598 1 97.38 82 SER B O 1
ATOM 1398 N N . GLY B 1 83 ? 7.719 18.125 8.367 1 97.06 83 GLY B N 1
ATOM 1399 C CA . GLY B 1 83 ? 7.547 18.75 9.672 1 97.06 83 GLY B CA 1
ATOM 1400 C C . GLY B 1 83 ? 6.551 19.891 9.656 1 97.06 83 GLY B C 1
ATOM 1401 O O . GLY B 1 83 ? 6.586 20.766 10.531 1 97.06 83 GLY B O 1
ATOM 1402 N N . ASP B 1 84 ? 5.672 19.891 8.641 1 97.12 84 ASP B N 1
ATOM 1403 C CA . ASP B 1 84 ? 4.805 21.031 8.406 1 97.12 84 ASP B CA 1
ATOM 1404 C C . ASP B 1 84 ? 3.49 20.891 9.172 1 97.12 84 ASP B C 1
ATOM 1406 O O . ASP B 1 84 ? 2.703 21.844 9.242 1 97.12 84 ASP B O 1
ATOM 1410 N N . PHE B 1 85 ? 3.279 19.812 9.797 1 97.81 85 PHE B N 1
ATOM 1411 C CA . PHE B 1 85 ? 1.976 19.547 10.398 1 97.81 85 PHE B CA 1
ATOM 1412 C C . PHE B 1 85 ? 2.111 19.297 11.898 1 97.81 85 PHE B C 1
ATOM 1414 O O . PHE B 1 85 ? 3.068 18.656 12.336 1 97.81 85 PHE B O 1
ATOM 1421 N N . PHE B 1 86 ? 1.132 19.641 12.68 1 96.62 86 PHE B N 1
ATOM 1422 C CA . PHE B 1 86 ? 1.167 19.5 14.125 1 96.62 86 PHE B CA 1
ATOM 1423 C C . PHE B 1 86 ? 0.018 18.625 14.609 1 96.62 86 PHE B C 1
ATOM 1425 O O . PHE B 1 86 ? -0.025 18.234 15.781 1 96.62 86 PHE B O 1
ATOM 1432 N N . ASP B 1 87 ? -0.843 18.359 13.766 1 98.19 87 ASP B N 1
ATOM 1433 C CA . ASP B 1 87 ? -1.972 17.453 14 1 98.19 87 ASP B CA 1
ATOM 1434 C C . ASP B 1 87 ? -2.396 16.766 12.703 1 98.19 87 ASP B C 1
ATOM 1436 O O . ASP B 1 87 ? -1.714 16.875 11.688 1 98.19 87 ASP B O 1
ATOM 1440 N N . PHE B 1 88 ? -3.471 15.945 12.781 1 98.81 88 PHE B N 1
ATOM 1441 C CA . PHE B 1 88 ? -4.059 15.32 11.602 1 98.81 88 PHE B CA 1
ATOM 1442 C C . PHE B 1 88 ? -5.477 15.836 11.367 1 98.81 88 PHE B C 1
ATOM 1444 O O . PHE B 1 88 ? -6.352 15.672 12.219 1 98.81 88 PHE B O 1
ATOM 1451 N N . ARG B 1 89 ? -5.73 16.422 10.219 1 98.56 89 ARG B N 1
ATOM 1452 C CA . ARG B 1 89 ? -7 17.109 10.031 1 98.56 89 ARG B CA 1
ATOM 1453 C C . ARG B 1 89 ? -7.727 16.609 8.797 1 98.56 89 ARG B C 1
ATOM 1455 O O . ARG B 1 89 ? -7.098 16.109 7.855 1 98.56 89 ARG B O 1
ATOM 1462 N N . ILE B 1 90 ? -9.078 16.609 8.836 1 98.25 90 ILE B N 1
ATOM 1463 C CA . ILE B 1 90 ? -9.891 16.484 7.629 1 98.25 90 ILE B CA 1
ATOM 1464 C C . ILE B 1 90 ? -9.961 17.828 6.914 1 98.25 90 ILE B C 1
ATOM 1466 O O . ILE B 1 90 ? -10.336 18.844 7.516 1 98.25 90 ILE B O 1
ATOM 1470 N N . THR B 1 91 ? -9.5 17.844 5.668 1 95.81 91 THR B N 1
ATOM 1471 C CA . THR B 1 91 ? -9.5 19.125 4.984 1 95.81 91 THR B CA 1
ATOM 1472 C C . THR B 1 91 ? -10.328 19.062 3.703 1 95.81 91 THR B C 1
ATOM 1474 O O . THR B 1 91 ? -10.734 17.984 3.277 1 95.81 91 THR B O 1
ATOM 1477 N N . ASP B 1 92 ? -10.688 20.188 3.045 1 84.94 92 ASP B N 1
ATOM 1478 C CA . ASP B 1 92 ? -11.555 20.281 1.871 1 84.94 92 ASP B CA 1
ATOM 1479 C C . ASP B 1 92 ? -10.727 20.266 0.583 1 84.94 92 ASP B C 1
ATOM 1481 O O . ASP B 1 92 ? -9.578 20.703 0.574 1 84.94 92 ASP B O 1
#

Organism: Sorangium cellulosum (strain So ce56) (NCBI:txid448385)